Protein AF-A0A6A4SRX1-F1 (afdb_monomer_lite)

pLDDT: mean 76.47, std 22.42, range [34.81, 98.56]

Secondary structure (DSSP, 8-state):
----------S----------S---HHHHHHHHHT--STTHHHHHHHHHHHHHHHHHHHHHHHHHHHHHHHHHHHHHHHHHHHHHHHHHHHHHHHHHHHHHHHHHHHHHHHHHHHHHHHHHHHHHHHTT--HHHHHHHHHHHHHHT--TT--TTHHHHHHHHHHHHHHHHHHHT-S------S-TTS--------

Foldseek 3Di:
DDDDDDDDDPDDDPPDPDDDPDDPDVVVVVVVLVPQPDVVNPVVNVVVVVVVVVVVVVVVVVVVVVVVVVVVVVVVVVVVVVVVVVVVVVVVVVVVVVVVVVVVVVVVVLLVVLVVLLVVLVVVVVVLVPDPVNLVCLLVVLCVVLPDPVDDPVSSNVSSVSSSVSSVVVVVVSPPDDDDDDPPPPPDPDDDDDD

Organism: Scophthalmus maximus (NCBI:txid52904)

InterPro domains:
  IPR031601 Coiled-coil domain-containing protein 48 [PF15799] (20-195)

Structure (mmCIF, N/CA/C/O backbone):
data_AF-A0A6A4SRX1-F1
#
_entry.id   AF-A0A6A4SRX1-F1
#
loop_
_atom_site.group_PDB
_atom_site.id
_atom_site.type_symbol
_atom_site.label_atom_id
_atom_site.label_alt_id
_atom_site.label_comp_id
_atom_site.label_asym_id
_atom_site.label_entity_id
_atom_site.label_seq_id
_atom_site.pdbx_PDB_ins_code
_atom_site.Cartn_x
_atom_site.Cartn_y
_atom_site.Cartn_z
_atom_site.occupancy
_atom_site.B_iso_or_equiv
_atom_site.auth_seq_id
_atom_site.auth_comp_id
_atom_site.auth_asym_id
_atom_site.auth_atom_id
_atom_site.pdbx_PDB_model_num
ATOM 1 N N . MET A 1 1 ? -10.491 -34.462 -56.275 1.00 48.84 1 MET A N 1
ATOM 2 C CA . MET A 1 1 ? -9.920 -34.384 -57.636 1.00 48.84 1 MET A CA 1
ATOM 3 C C . MET A 1 1 ? -10.323 -33.055 -58.244 1.00 48.84 1 MET A C 1
ATOM 5 O O . MET A 1 1 ? -11.493 -32.899 -58.545 1.00 48.84 1 MET A O 1
ATOM 9 N N . LEU A 1 2 ? -9.381 -32.114 -58.314 1.00 45.09 2 LEU A N 1
ATOM 10 C CA . LEU A 1 2 ? -9.185 -31.045 -59.307 1.00 45.09 2 LEU A CA 1
ATOM 11 C C . LEU A 1 2 ? -7.899 -30.287 -58.879 1.00 45.09 2 LEU A C 1
ATOM 13 O O . LEU A 1 2 ? -7.570 -30.311 -57.691 1.00 45.09 2 LEU A O 1
ATOM 17 N N . PRO A 1 3 ? -7.108 -29.752 -59.825 1.00 44.56 3 PRO A N 1
ATOM 18 C CA . PRO A 1 3 ? -5.661 -29.593 -59.681 1.00 44.56 3 PRO A CA 1
ATOM 19 C C . PRO A 1 3 ? -5.239 -28.281 -59.008 1.00 44.56 3 PRO A C 1
ATOM 21 O O . PRO A 1 3 ? -5.938 -27.272 -59.065 1.00 44.56 3 PRO A O 1
ATOM 24 N N . GLY A 1 4 ? -4.058 -28.321 -58.387 1.00 39.50 4 GLY A N 1
ATOM 25 C CA . GLY A 1 4 ? -3.426 -27.194 -57.713 1.00 39.50 4 GLY A CA 1
ATOM 26 C C . GLY A 1 4 ? -2.988 -26.086 -58.670 1.00 39.50 4 GLY A C 1
ATOM 27 O O . GLY A 1 4 ? -2.343 -26.332 -59.688 1.00 39.50 4 GLY A O 1
ATOM 28 N N . PHE A 1 5 ? -3.306 -24.850 -58.293 1.00 41.44 5 PHE A N 1
ATOM 29 C CA . PHE A 1 5 ? -2.691 -23.649 -58.840 1.00 41.44 5 PHE A CA 1
ATOM 30 C C . PHE A 1 5 ? -1.322 -23.458 -58.180 1.00 41.44 5 PHE A C 1
ATOM 32 O O . PHE A 1 5 ? -1.229 -23.014 -57.039 1.00 41.44 5 PHE A O 1
ATOM 39 N N . ALA A 1 6 ? -0.254 -23.805 -58.896 1.00 45.81 6 ALA A N 1
ATOM 40 C CA . ALA A 1 6 ? 1.095 -23.380 -58.550 1.00 45.81 6 ALA A CA 1
ATOM 41 C C . ALA A 1 6 ? 1.311 -21.960 -59.093 1.00 45.81 6 ALA A C 1
ATOM 43 O O . ALA A 1 6 ? 1.335 -21.745 -60.308 1.00 45.81 6 ALA A O 1
ATOM 44 N N . ALA A 1 7 ? 1.454 -20.986 -58.195 1.00 43.66 7 ALA A N 1
ATOM 45 C CA . ALA A 1 7 ? 1.954 -19.665 -58.545 1.00 43.66 7 ALA A CA 1
ATOM 46 C C . ALA A 1 7 ? 3.421 -19.801 -58.988 1.00 43.66 7 ALA A C 1
ATOM 48 O O . ALA A 1 7 ? 4.273 -20.254 -58.226 1.00 43.66 7 ALA A O 1
ATOM 49 N N . ARG A 1 8 ? 3.711 -19.441 -60.241 1.00 44.72 8 ARG A N 1
ATOM 50 C CA . ARG A 1 8 ? 5.083 -19.282 -60.737 1.00 44.72 8 ARG A CA 1
ATOM 51 C C . ARG A 1 8 ? 5.739 -18.095 -60.023 1.00 44.72 8 ARG A C 1
ATOM 53 O O . ARG A 1 8 ? 5.161 -17.010 -60.074 1.00 44.72 8 ARG A O 1
ATOM 60 N N . PRO A 1 9 ? 6.959 -18.224 -59.487 1.00 42.59 9 PRO A N 1
ATOM 61 C CA . PRO A 1 9 ? 7.799 -17.063 -59.256 1.00 42.59 9 PRO A CA 1
ATOM 62 C C . PRO A 1 9 ? 8.290 -16.565 -60.624 1.00 42.59 9 PRO A C 1
ATOM 64 O O . PRO A 1 9 ? 9.042 -17.250 -61.317 1.00 42.59 9 PRO A O 1
ATOM 67 N N . LEU A 1 10 ? 7.832 -15.386 -61.048 1.00 46.72 10 LEU A N 1
ATOM 68 C CA . LEU A 1 10 ? 8.646 -14.535 -61.910 1.00 46.72 10 LEU A CA 1
ATOM 69 C C . LEU A 1 10 ? 9.654 -13.879 -60.977 1.00 46.72 10 LEU A C 1
ATOM 71 O O . LEU A 1 10 ? 9.219 -13.071 -60.180 1.00 46.72 10 LEU A O 1
ATOM 75 N N . PHE A 1 11 ? 10.916 -14.294 -61.021 1.00 39.78 11 PHE A N 1
ATOM 76 C CA . PHE A 1 11 ? 12.147 -13.499 -60.885 1.00 39.78 11 PHE A CA 1
ATOM 77 C C . PHE A 1 11 ? 13.298 -14.512 -60.743 1.00 39.78 11 PHE A C 1
ATOM 79 O O . PHE A 1 11 ? 13.221 -15.380 -59.876 1.00 39.78 11 PHE A O 1
ATOM 86 N N . PRO A 1 12 ? 14.307 -14.489 -61.631 1.00 40.59 12 PRO A N 1
ATOM 87 C CA . PRO A 1 12 ? 15.423 -15.418 -61.553 1.00 40.59 12 PRO A CA 1
ATOM 88 C C . PRO A 1 12 ? 16.339 -15.046 -60.385 1.00 40.59 12 PRO A C 1
ATOM 90 O O . PRO A 1 12 ? 16.505 -13.868 -60.069 1.00 40.59 12 PRO A O 1
ATOM 93 N N . ASP A 1 13 ? 16.916 -16.083 -59.786 1.00 39.84 13 ASP A N 1
ATOM 94 C CA . ASP A 1 13 ? 17.866 -16.072 -58.680 1.00 39.84 13 ASP A CA 1
ATOM 95 C C . ASP A 1 13 ? 18.906 -14.946 -58.793 1.00 39.84 13 ASP A C 1
ATOM 97 O O . ASP A 1 13 ? 19.895 -15.034 -59.522 1.00 39.84 13 ASP A O 1
ATOM 101 N N . GLY A 1 14 ? 18.684 -13.874 -58.034 1.00 38.50 14 GLY A N 1
ATOM 102 C CA . GLY A 1 14 ? 19.724 -12.924 -57.673 1.00 38.50 14 GLY A CA 1
ATOM 103 C C . GLY A 1 14 ? 20.474 -13.500 -56.485 1.00 38.50 14 GLY A C 1
ATOM 104 O O . GLY A 1 14 ? 20.080 -13.269 -55.347 1.00 38.50 14 GLY A O 1
ATOM 105 N N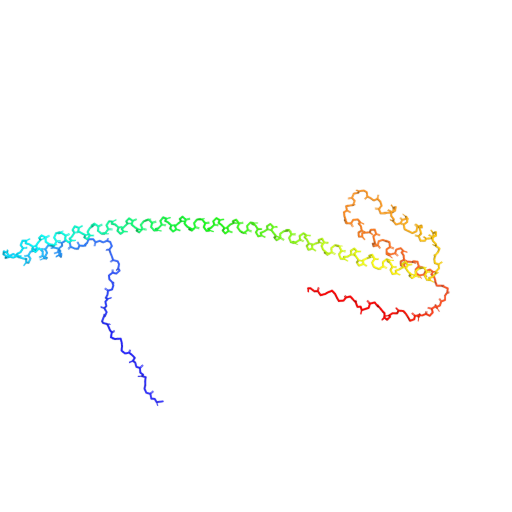 . ALA A 1 15 ? 21.509 -14.295 -56.752 1.00 35.59 15 ALA A N 1
ATOM 106 C CA . ALA A 1 15 ? 22.430 -14.761 -55.728 1.00 35.59 15 ALA A CA 1
ATOM 107 C C . ALA A 1 15 ? 23.019 -13.543 -54.999 1.00 35.59 15 ALA A C 1
ATOM 109 O O . ALA A 1 15 ? 23.820 -12.793 -55.560 1.00 35.59 15 ALA A O 1
ATOM 110 N N . CYS A 1 16 ? 22.572 -13.328 -53.764 1.00 37.34 16 CYS A N 1
ATOM 111 C CA . CYS A 1 16 ? 23.184 -12.393 -52.839 1.00 37.34 16 CYS A CA 1
ATOM 112 C C . CYS A 1 16 ? 24.604 -12.886 -52.547 1.00 37.34 16 CYS A C 1
ATOM 114 O O . CYS A 1 16 ? 24.780 -13.970 -51.993 1.00 37.34 16 CYS A O 1
ATOM 116 N N . CYS A 1 17 ? 25.609 -12.096 -52.922 1.00 41.38 17 CYS A N 1
ATOM 117 C CA . CYS A 1 17 ? 26.955 -12.239 -52.383 1.00 41.38 17 CYS A CA 1
ATOM 118 C C . CYS A 1 17 ? 26.935 -11.734 -50.934 1.00 41.38 17 CYS A C 1
ATOM 120 O O . CYS A 1 17 ? 27.271 -10.582 -50.670 1.00 41.38 17 CYS A O 1
ATOM 122 N N . ASP A 1 18 ? 26.467 -12.587 -50.031 1.00 40.53 18 ASP A N 1
ATOM 123 C CA . ASP A 1 18 ? 26.825 -12.538 -48.617 1.00 40.53 18 ASP A CA 1
ATOM 124 C C . ASP A 1 18 ? 28.174 -13.267 -48.473 1.00 40.53 18 ASP A C 1
ATOM 126 O O . ASP A 1 18 ? 28.415 -14.250 -49.174 1.00 40.53 18 ASP A O 1
ATOM 130 N N . ASP A 1 19 ? 29.053 -12.767 -47.610 1.00 40.19 19 ASP A N 1
ATOM 131 C CA . ASP A 1 19 ? 30.447 -13.198 -47.397 1.00 40.19 19 ASP A CA 1
ATOM 132 C C . ASP A 1 19 ? 31.464 -12.852 -48.499 1.00 40.19 19 ASP A C 1
ATOM 134 O O . ASP A 1 19 ? 31.788 -13.642 -49.383 1.00 40.19 19 ASP A O 1
ATOM 138 N N . THR A 1 20 ? 32.081 -11.670 -48.387 1.00 38.00 20 THR A N 1
ATOM 139 C CA . THR A 1 20 ? 33.540 -11.534 -48.164 1.00 38.00 20 THR A CA 1
ATOM 140 C C . THR A 1 20 ? 33.942 -10.058 -48.113 1.00 38.00 20 THR A C 1
ATOM 142 O O . THR A 1 20 ? 33.998 -9.355 -49.121 1.00 38.00 20 THR A O 1
ATOM 145 N N . ARG A 1 21 ? 34.343 -9.594 -46.923 1.00 50.09 21 ARG A N 1
ATOM 146 C CA . ARG A 1 21 ? 35.395 -8.574 -46.791 1.00 50.09 21 ARG A CA 1
ATOM 147 C C . ARG A 1 21 ? 36.692 -9.179 -47.344 1.00 50.09 21 ARG A C 1
ATOM 149 O O . ARG A 1 21 ? 37.510 -9.652 -46.569 1.00 50.09 21 ARG A O 1
ATOM 156 N N . GLN A 1 22 ? 36.860 -9.250 -48.659 1.00 51.78 22 GLN A N 1
ATOM 157 C CA . GLN A 1 22 ? 38.142 -9.610 -49.259 1.00 51.78 22 GLN A CA 1
ATOM 158 C C . GLN A 1 22 ? 38.161 -9.152 -50.714 1.00 51.78 22 GLN A C 1
ATOM 160 O O . GLN A 1 22 ? 37.452 -9.696 -51.549 1.00 51.78 22 GLN A O 1
ATOM 165 N N . GLU A 1 23 ? 38.980 -8.130 -50.963 1.00 48.78 23 GLU A N 1
ATOM 166 C CA . GLU A 1 23 ? 39.539 -7.759 -52.266 1.00 48.78 23 GLU A CA 1
ATOM 167 C C . GLU A 1 23 ? 38.529 -7.753 -53.419 1.00 48.78 23 GLU A C 1
ATOM 169 O O . GLU A 1 23 ? 38.347 -8.735 -54.135 1.00 48.78 23 GLU A O 1
ATOM 174 N N . CYS A 1 24 ? 37.927 -6.582 -53.656 1.00 51.50 24 CYS A N 1
ATOM 175 C CA . CYS A 1 24 ? 37.363 -6.268 -54.963 1.00 51.50 24 CYS A CA 1
ATOM 176 C C . CYS A 1 24 ? 38.438 -6.602 -56.009 1.00 51.50 24 CYS A C 1
ATOM 178 O O . CYS A 1 24 ? 39.482 -5.954 -56.029 1.00 51.50 24 CYS A O 1
ATOM 180 N N . ASP A 1 25 ? 38.227 -7.685 -56.765 1.00 57.19 25 ASP A N 1
ATOM 181 C CA . ASP A 1 25 ? 39.259 -8.363 -57.545 1.00 57.19 25 ASP A CA 1
ATOM 182 C C . ASP A 1 25 ? 39.964 -7.358 -58.465 1.00 57.19 25 ASP A C 1
ATOM 184 O O . ASP A 1 25 ? 39.448 -6.951 -59.511 1.00 57.19 25 ASP A O 1
ATOM 188 N N . ASP A 1 26 ? 41.171 -6.952 -58.076 1.00 59.28 26 ASP A N 1
ATOM 189 C CA . ASP A 1 26 ? 42.054 -6.057 -58.825 1.00 59.28 26 ASP A CA 1
ATOM 190 C C . ASP A 1 26 ? 42.243 -6.534 -60.280 1.00 59.28 26 ASP A C 1
ATOM 192 O O . ASP A 1 26 ? 42.614 -5.771 -61.180 1.00 59.28 26 ASP A O 1
ATOM 196 N N . LYS A 1 27 ? 42.021 -7.831 -60.530 1.00 62.09 27 LYS A N 1
ATOM 197 C CA . LYS A 1 27 ? 42.035 -8.461 -61.850 1.00 62.09 27 LYS A CA 1
ATOM 198 C C . LYS A 1 27 ? 40.815 -8.091 -62.696 1.00 62.09 27 LYS A C 1
ATOM 200 O O . LYS A 1 27 ? 40.960 -7.935 -63.909 1.00 62.09 27 LYS A O 1
ATOM 205 N N . ALA A 1 28 ? 39.637 -7.942 -62.094 1.00 63.97 28 ALA A N 1
ATOM 206 C CA . ALA A 1 28 ? 38.425 -7.480 -62.768 1.00 63.97 28 ALA A CA 1
ATOM 207 C C . ALA A 1 28 ? 38.547 -5.997 -63.148 1.00 63.97 28 ALA A C 1
ATOM 209 O O . ALA A 1 28 ? 38.265 -5.627 -64.289 1.00 63.97 28 ALA A O 1
ATOM 210 N N . VAL A 1 29 ? 39.090 -5.180 -62.240 1.00 61.88 29 VAL A N 1
ATOM 211 C CA . VAL A 1 29 ? 39.380 -3.759 -62.493 1.00 61.88 29 VAL A CA 1
ATOM 212 C C . VAL A 1 29 ? 40.437 -3.602 -63.594 1.00 61.88 29 VAL A C 1
ATOM 214 O O . VAL A 1 29 ? 40.226 -2.860 -64.555 1.00 61.88 29 VAL A O 1
ATOM 217 N N . ARG A 1 30 ? 41.534 -4.377 -63.547 1.00 63.38 30 ARG A N 1
ATOM 218 C CA . ARG A 1 30 ? 42.557 -4.397 -64.615 1.00 63.38 30 ARG A CA 1
ATOM 219 C C . ARG A 1 30 ? 42.014 -4.835 -65.975 1.00 63.38 30 ARG A C 1
ATOM 221 O O . ARG A 1 30 ? 42.413 -4.268 -66.990 1.00 63.38 30 ARG A O 1
ATOM 228 N N . LYS A 1 31 ? 41.114 -5.823 -66.021 1.00 67.94 31 LYS A N 1
ATOM 229 C CA . LYS A 1 31 ? 40.474 -6.270 -67.272 1.00 67.94 31 LYS A CA 1
ATOM 230 C C . LYS A 1 31 ? 39.579 -5.197 -67.883 1.00 67.94 31 LYS A C 1
ATOM 232 O O . LYS A 1 31 ? 39.587 -5.042 -69.101 1.00 67.94 31 LYS A O 1
ATOM 237 N N . LEU A 1 32 ? 38.839 -4.461 -67.055 1.00 63.91 32 LEU A N 1
ATOM 238 C CA . LEU A 1 32 ? 38.026 -3.338 -67.516 1.00 63.91 32 LEU A CA 1
ATOM 239 C C . LEU A 1 32 ? 38.912 -2.232 -68.097 1.00 63.91 32 LEU A C 1
ATOM 241 O O . LEU A 1 32 ? 38.682 -1.830 -69.231 1.00 63.91 32 LEU A O 1
ATOM 245 N N . LEU A 1 33 ? 39.975 -1.824 -67.395 1.00 62.47 33 LEU A N 1
ATOM 246 C CA . LEU A 1 33 ? 40.918 -0.794 -67.865 1.00 62.47 33 LEU A CA 1
ATOM 247 C C . LEU A 1 33 ? 41.655 -1.187 -69.160 1.00 62.47 33 LEU A C 1
ATOM 249 O O . LEU A 1 33 ? 41.880 -0.343 -70.024 1.00 62.47 33 LEU A O 1
ATOM 253 N N . SER A 1 34 ? 41.995 -2.469 -69.332 1.00 63.84 34 SER A N 1
ATOM 254 C CA . SER A 1 34 ? 42.709 -2.969 -70.517 1.00 63.84 34 SER A CA 1
ATOM 255 C C . SER A 1 34 ? 41.854 -3.029 -71.792 1.00 63.84 34 SER A C 1
ATOM 257 O O . SER A 1 34 ? 42.418 -3.118 -72.882 1.00 63.84 34 SER A O 1
ATOM 259 N N . ASN A 1 35 ? 40.520 -3.000 -71.687 1.00 60.41 35 ASN A N 1
ATOM 260 C CA . ASN A 1 35 ? 39.611 -3.152 -72.831 1.00 60.41 35 ASN A CA 1
ATOM 261 C C . ASN A 1 35 ? 39.349 -1.848 -73.603 1.00 60.41 35 ASN A C 1
ATOM 263 O O . ASN A 1 35 ? 38.773 -1.895 -74.688 1.00 60.41 35 ASN A O 1
ATOM 267 N N . PHE A 1 36 ? 39.752 -0.689 -73.075 1.00 56.62 36 PHE A N 1
ATOM 268 C CA . PHE A 1 36 ? 39.347 0.596 -73.647 1.00 56.62 36 PHE A CA 1
ATOM 269 C C . PHE A 1 36 ? 40.274 1.158 -74.734 1.00 56.62 36 PHE A C 1
ATOM 271 O O . PHE A 1 36 ? 39.886 2.143 -75.336 1.00 56.62 36 PHE A O 1
ATOM 278 N N . GLY A 1 37 ? 41.414 0.537 -75.067 1.00 53.75 37 GLY A N 1
ATOM 279 C CA . GLY A 1 37 ? 42.503 1.077 -75.914 1.00 53.75 37 GLY A CA 1
ATOM 280 C C . GLY A 1 37 ? 42.201 1.545 -77.358 1.00 53.75 37 GLY A C 1
ATOM 281 O O . GLY A 1 37 ? 42.798 1.049 -78.311 1.00 53.75 37 GLY A O 1
ATOM 282 N N . SER A 1 38 ? 41.349 2.554 -77.540 1.00 51.50 38 SER A N 1
ATOM 283 C CA . SER A 1 38 ? 41.184 3.363 -78.755 1.00 51.50 38 SER A CA 1
ATOM 284 C C . SER A 1 38 ? 40.684 4.754 -78.354 1.00 51.50 38 SER A C 1
ATOM 286 O O . SER A 1 38 ? 39.795 4.834 -77.523 1.00 51.50 38 SER A O 1
ATOM 288 N N . ALA A 1 39 ? 41.232 5.838 -78.917 1.00 50.22 39 ALA A N 1
ATOM 289 C CA . ALA A 1 39 ? 41.202 7.251 -78.473 1.00 50.22 39 ALA A CA 1
ATOM 290 C C . ALA A 1 39 ? 39.889 7.895 -77.920 1.00 50.22 39 ALA A C 1
ATOM 292 O O . ALA A 1 39 ? 39.942 9.013 -77.424 1.00 50.22 39 ALA A O 1
ATOM 293 N N . ARG A 1 40 ? 38.731 7.217 -77.914 1.00 53.19 40 ARG A N 1
ATOM 294 C CA . ARG A 1 40 ? 37.582 7.498 -77.010 1.00 53.19 40 ARG A CA 1
ATOM 295 C C . ARG A 1 40 ? 37.765 6.945 -75.576 1.00 53.19 40 ARG A C 1
ATOM 297 O O . ARG A 1 40 ? 36.910 7.138 -74.719 1.00 53.19 40 ARG A O 1
ATOM 304 N N . SER A 1 41 ? 38.869 6.240 -75.336 1.00 57.81 41 SER A N 1
ATOM 305 C CA . SER A 1 41 ? 39.248 5.508 -74.123 1.00 57.81 41 SER A CA 1
ATOM 306 C C . SER A 1 41 ? 39.579 6.372 -72.923 1.00 57.81 41 SER A C 1
ATOM 308 O O . SER A 1 41 ? 39.338 5.947 -71.801 1.00 57.81 41 SER A O 1
ATOM 310 N N . GLU A 1 42 ? 40.246 7.507 -73.131 1.00 59.50 42 GLU A N 1
ATOM 311 C CA . GLU A 1 42 ? 40.901 8.236 -72.037 1.00 59.50 42 GLU A CA 1
ATOM 312 C C . GLU A 1 42 ? 39.868 8.915 -71.140 1.00 59.50 42 GLU A C 1
ATOM 314 O O . GLU A 1 42 ? 39.952 8.824 -69.918 1.00 59.50 42 GLU A O 1
ATOM 319 N N . GLU A 1 43 ? 38.829 9.480 -71.754 1.00 63.53 43 GLU A N 1
ATOM 320 C CA . GLU A 1 43 ? 37.661 10.043 -71.074 1.00 63.53 43 GLU A CA 1
ATOM 321 C C . GLU A 1 43 ? 36.877 8.948 -70.322 1.00 63.53 43 GLU A C 1
ATOM 323 O O . GLU A 1 43 ? 36.445 9.143 -69.188 1.00 63.53 43 GLU A O 1
ATOM 328 N N . SER A 1 44 ? 36.793 7.743 -70.902 1.00 68.06 44 SER A N 1
ATOM 329 C CA . SER A 1 44 ? 36.186 6.564 -70.268 1.00 68.06 44 SER A CA 1
ATOM 330 C C . SER A 1 44 ? 37.013 6.021 -69.095 1.00 68.06 44 SER A C 1
ATOM 332 O O . SER A 1 44 ? 36.449 5.635 -68.074 1.00 68.06 44 SER A O 1
ATOM 334 N N . CYS A 1 45 ? 38.343 5.990 -69.203 1.00 72.69 45 CYS A N 1
ATOM 335 C CA . CYS A 1 45 ? 39.236 5.596 -68.112 1.00 72.69 45 CYS A CA 1
ATOM 336 C C . CYS A 1 45 ? 39.203 6.624 -66.973 1.00 72.69 45 CYS A C 1
ATOM 338 O O . CYS A 1 45 ? 39.149 6.231 -65.810 1.00 72.69 45 CYS A O 1
ATOM 340 N N . GLY A 1 46 ? 39.169 7.922 -67.296 1.00 82.81 46 GLY A N 1
ATOM 341 C CA . GLY A 1 46 ? 38.987 8.996 -66.317 1.00 82.81 46 GLY A CA 1
ATOM 342 C C . GLY A 1 46 ? 37.673 8.863 -65.546 1.00 82.81 46 GLY A C 1
ATOM 343 O O . GLY A 1 46 ? 37.680 8.902 -64.319 1.00 82.81 46 GLY A O 1
ATOM 344 N N . ALA A 1 47 ? 36.569 8.588 -66.247 1.00 85.06 47 ALA A N 1
ATOM 345 C CA . ALA A 1 47 ? 35.263 8.357 -65.627 1.00 85.06 47 ALA A CA 1
ATOM 346 C C . ALA A 1 47 ? 35.245 7.129 -64.694 1.00 85.06 47 ALA A C 1
ATOM 348 O O . ALA A 1 47 ? 34.603 7.156 -63.644 1.00 85.06 47 ALA A O 1
ATOM 349 N N . VAL A 1 48 ? 35.963 6.054 -65.044 1.00 86.56 48 VAL A N 1
ATOM 350 C CA . VAL A 1 48 ? 36.098 4.863 -64.183 1.00 86.56 48 VAL A CA 1
ATOM 351 C C . VAL A 1 48 ? 36.899 5.179 -62.919 1.00 86.56 48 VAL A C 1
ATOM 353 O O . VAL A 1 48 ? 36.511 4.748 -61.834 1.00 86.56 48 VAL A O 1
ATOM 356 N N . VAL A 1 49 ? 37.986 5.947 -63.029 1.00 86.38 49 VAL A N 1
ATOM 357 C CA . VAL A 1 49 ? 38.785 6.365 -61.866 1.00 86.38 49 VAL A CA 1
ATOM 358 C C . VAL A 1 49 ? 37.978 7.290 -60.951 1.00 86.38 49 VAL A C 1
ATOM 360 O O . VAL A 1 49 ? 37.926 7.050 -59.747 1.00 86.38 49 VAL A O 1
ATOM 363 N N . GLU A 1 50 ? 37.272 8.279 -61.504 1.00 91.19 50 GLU A N 1
ATOM 364 C CA . GLU A 1 50 ? 36.398 9.174 -60.732 1.00 91.19 50 GLU A CA 1
ATOM 365 C C . GLU A 1 50 ? 35.290 8.392 -60.004 1.00 91.19 50 GLU A C 1
ATOM 367 O O . GLU A 1 50 ? 34.988 8.645 -58.832 1.00 91.19 50 GLU A O 1
ATOM 372 N N . LEU A 1 51 ? 34.713 7.386 -60.669 1.00 92.94 51 LEU A N 1
ATOM 373 C CA . LEU A 1 51 ? 33.731 6.498 -60.056 1.00 92.94 51 LEU A CA 1
ATOM 374 C C . LEU A 1 51 ? 34.339 5.691 -58.902 1.00 92.94 51 LEU A C 1
ATOM 376 O O . LEU A 1 51 ? 33.724 5.616 -57.840 1.00 92.94 51 LEU A O 1
ATOM 380 N N . LEU A 1 52 ? 35.536 5.122 -59.072 1.00 92.69 52 LEU A N 1
ATOM 381 C CA . LEU A 1 52 ? 36.238 4.384 -58.015 1.00 92.69 52 LEU A CA 1
ATOM 382 C C . LEU A 1 52 ? 36.545 5.276 -56.806 1.00 92.69 52 LEU A C 1
ATOM 384 O O . LEU A 1 52 ? 36.328 4.863 -55.663 1.00 92.69 52 LEU A O 1
ATOM 388 N N . GLU A 1 53 ? 36.981 6.515 -57.033 1.00 93.75 53 GLU A N 1
ATOM 389 C CA . GLU A 1 53 ? 37.188 7.492 -55.960 1.00 93.75 53 GLU A CA 1
ATOM 390 C C . GLU A 1 53 ? 35.881 7.814 -55.231 1.00 93.75 53 GLU A C 1
ATOM 392 O O . GLU A 1 53 ? 35.846 7.886 -53.996 1.00 93.75 53 GLU A O 1
ATOM 397 N N . ARG A 1 54 ? 34.781 7.976 -55.976 1.00 96.06 54 ARG A N 1
ATOM 398 C CA . ARG A 1 54 ? 33.457 8.235 -55.403 1.00 96.06 54 ARG A CA 1
ATOM 399 C C . ARG A 1 54 ? 32.941 7.045 -54.599 1.00 96.06 54 ARG A C 1
ATOM 401 O O . ARG A 1 54 ? 32.437 7.254 -53.498 1.00 96.06 54 ARG A O 1
ATOM 408 N N . VAL A 1 55 ? 33.105 5.821 -55.099 1.00 95.62 55 VAL A N 1
ATOM 409 C CA . VAL A 1 55 ? 32.748 4.582 -54.388 1.00 95.62 55 VAL A CA 1
ATOM 410 C C . VAL A 1 55 ? 33.571 4.447 -53.109 1.00 95.62 55 VAL A C 1
ATOM 412 O O . VAL A 1 55 ? 33.000 4.242 -52.044 1.00 95.62 55 VAL A O 1
ATOM 415 N N . THR A 1 56 ? 34.884 4.674 -53.174 1.00 94.06 56 THR A N 1
ATOM 416 C CA . THR A 1 56 ? 35.771 4.631 -51.999 1.00 94.06 56 THR A CA 1
ATOM 417 C C . THR A 1 56 ? 35.364 5.666 -50.948 1.00 94.06 56 THR A C 1
ATOM 419 O O . THR A 1 56 ? 35.347 5.383 -49.750 1.00 94.06 56 THR A O 1
ATOM 422 N N . ARG A 1 57 ? 35.001 6.880 -51.381 1.00 97.75 57 ARG A N 1
ATOM 423 C CA . ARG A 1 57 ? 34.518 7.943 -50.489 1.00 97.75 57 ARG A CA 1
ATOM 424 C C . ARG A 1 57 ? 33.196 7.569 -49.824 1.00 97.75 57 ARG A C 1
ATOM 426 O O . ARG A 1 57 ? 33.050 7.783 -48.625 1.00 97.75 57 ARG A O 1
ATOM 433 N N . LEU A 1 58 ? 32.252 7.026 -50.592 1.00 97.69 58 LEU A N 1
ATOM 434 C CA . LEU A 1 58 ? 30.961 6.575 -50.072 1.00 97.69 58 LEU A CA 1
ATOM 435 C C . LEU A 1 58 ? 31.127 5.411 -49.094 1.00 97.69 58 LEU A C 1
ATOM 437 O O . LEU A 1 58 ? 30.463 5.407 -48.065 1.00 97.69 58 LEU A O 1
ATOM 441 N N . HIS A 1 59 ? 32.050 4.487 -49.364 1.00 95.75 59 HIS A N 1
ATOM 442 C CA . HIS A 1 59 ? 32.341 3.368 -48.472 1.00 95.75 59 HIS A CA 1
ATOM 443 C C . HIS A 1 59 ? 32.837 3.852 -47.105 1.00 95.75 59 HIS A C 1
ATOM 445 O O . HIS A 1 59 ? 32.259 3.498 -46.085 1.00 95.75 59 HIS A O 1
ATOM 451 N N . LYS A 1 60 ? 33.802 4.782 -47.080 1.00 96.81 60 LYS A N 1
A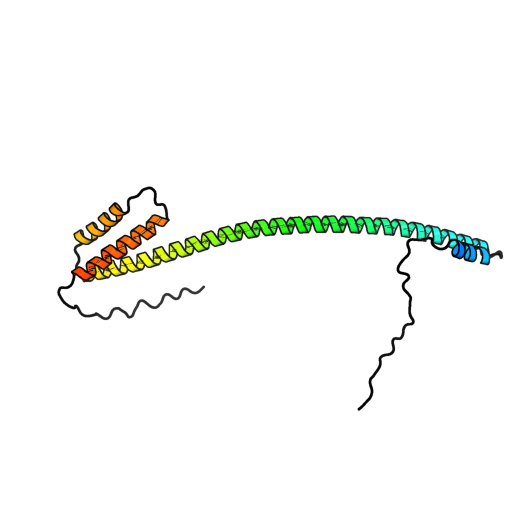TOM 452 C CA . LYS A 1 60 ? 34.274 5.398 -45.826 1.00 96.81 60 LYS A CA 1
ATOM 453 C C . LYS A 1 60 ? 33.167 6.137 -45.069 1.00 96.81 60 LYS A C 1
ATOM 455 O O . LYS A 1 60 ? 33.141 6.133 -43.846 1.00 96.81 60 LYS A O 1
ATOM 460 N N . GLN A 1 61 ? 32.261 6.811 -45.782 1.00 96.94 61 GLN A N 1
ATOM 461 C CA . GLN A 1 61 ? 31.119 7.479 -45.147 1.00 96.94 61 GLN A CA 1
ATOM 462 C C . GLN A 1 61 ? 30.114 6.484 -44.566 1.00 96.94 61 GLN A C 1
ATOM 464 O O . GLN A 1 61 ? 29.508 6.783 -43.540 1.00 96.94 61 GLN A O 1
ATOM 469 N N . LEU A 1 62 ? 29.921 5.342 -45.227 1.00 97.25 62 LEU A N 1
ATOM 470 C CA . LEU A 1 62 ? 29.051 4.281 -44.742 1.00 97.25 62 LEU A CA 1
ATOM 471 C C . LEU A 1 62 ? 29.620 3.667 -43.462 1.00 97.25 62 LEU A C 1
ATOM 473 O O . LEU A 1 62 ? 28.910 3.662 -42.467 1.00 97.25 62 LEU A O 1
ATOM 477 N N . GLU A 1 63 ? 30.902 3.294 -43.447 1.00 97.00 63 GLU A N 1
ATOM 478 C CA . GLU A 1 63 ? 31.568 2.737 -42.257 1.00 97.00 63 GLU A CA 1
ATOM 479 C C . GLU A 1 63 ? 31.454 3.673 -41.041 1.00 97.00 63 GLU A C 1
ATOM 481 O O . GLU A 1 63 ? 31.112 3.238 -39.944 1.00 97.00 63 GLU A O 1
ATOM 486 N N . LEU A 1 64 ? 31.671 4.982 -41.234 1.00 96.69 64 LEU A N 1
ATOM 487 C C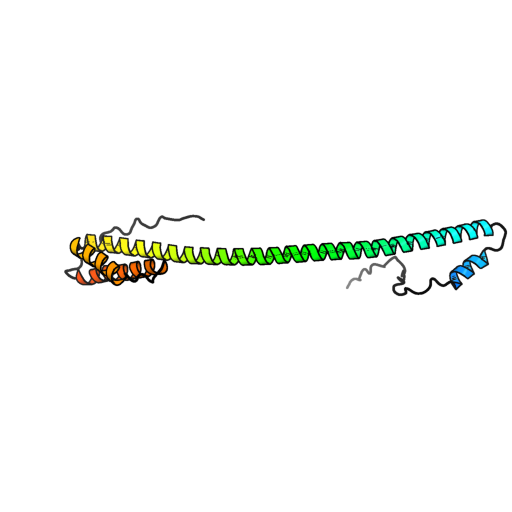A . LEU A 1 64 ? 31.521 5.973 -40.161 1.00 96.69 64 LEU A CA 1
ATOM 488 C C . LEU A 1 64 ? 30.075 6.093 -39.664 1.00 96.69 64 LEU A C 1
ATOM 490 O O . LEU A 1 64 ? 29.841 6.270 -38.468 1.00 96.69 64 LEU A O 1
ATOM 494 N N . LYS A 1 65 ? 29.094 6.025 -40.572 1.00 96.31 65 LYS A N 1
ATOM 495 C CA . LYS A 1 65 ? 27.675 6.064 -40.200 1.00 96.31 65 LYS A CA 1
ATOM 496 C C . LYS A 1 65 ? 27.251 4.798 -39.470 1.00 96.31 65 LYS A C 1
ATOM 498 O O . LYS A 1 65 ? 26.505 4.907 -38.507 1.00 96.31 65 LYS A O 1
ATOM 503 N N . GLU A 1 66 ? 27.724 3.635 -39.902 1.00 96.44 66 GLU A N 1
ATOM 504 C CA . GLU A 1 66 ? 27.471 2.356 -39.237 1.00 96.44 66 GLU A CA 1
ATOM 505 C C . GLU A 1 66 ? 28.022 2.379 -37.810 1.00 96.44 66 GLU A C 1
ATOM 507 O O . GLU A 1 66 ? 27.267 2.121 -36.874 1.00 96.44 66 GLU A O 1
ATOM 512 N N . SER A 1 67 ? 29.274 2.818 -37.622 1.00 95.44 67 SER A N 1
ATOM 513 C CA . SER A 1 67 ? 29.851 2.949 -36.278 1.00 95.44 67 SER A CA 1
ATOM 514 C C . SER A 1 67 ? 29.112 3.971 -35.412 1.00 95.44 67 SER A C 1
ATOM 516 O O . SER A 1 67 ? 28.965 3.774 -34.211 1.00 95.44 67 SER A O 1
ATOM 518 N N . GLN A 1 68 ? 28.630 5.070 -36.006 1.00 96.75 68 GLN A N 1
ATOM 519 C CA . GLN A 1 68 ? 27.875 6.081 -35.265 1.00 96.75 68 GLN A CA 1
ATOM 520 C C . GLN A 1 68 ? 26.523 5.533 -34.800 1.00 96.75 68 GLN A C 1
ATOM 522 O O . GLN A 1 68 ? 26.161 5.720 -33.645 1.00 96.75 68 GLN A O 1
ATOM 527 N N . VAL A 1 69 ? 25.802 4.830 -35.678 1.00 97.06 69 VAL A N 1
ATOM 528 C CA . VAL A 1 69 ? 24.516 4.204 -35.341 1.00 97.06 69 VAL A CA 1
ATOM 529 C C . VAL A 1 69 ? 24.691 3.137 -34.262 1.00 97.06 69 VAL A C 1
ATOM 531 O O . VAL A 1 69 ? 23.850 3.046 -33.373 1.00 97.06 69 VAL A O 1
ATOM 534 N N . GLU A 1 70 ? 25.774 2.359 -34.308 1.00 96.19 70 GLU A N 1
ATOM 535 C CA . GLU A 1 70 ? 26.096 1.368 -33.275 1.00 96.19 70 GLU A CA 1
ATOM 536 C C . GLU A 1 70 ? 26.292 2.031 -31.903 1.00 96.19 70 GLU A C 1
ATOM 538 O O . GLU A 1 70 ? 25.643 1.641 -30.932 1.00 96.19 70 GLU A O 1
ATOM 543 N N . ILE A 1 71 ? 27.090 3.103 -31.843 1.00 96.19 71 ILE A N 1
ATOM 544 C CA . ILE A 1 71 ? 27.311 3.878 -30.613 1.00 96.19 71 ILE A CA 1
ATOM 545 C C . ILE A 1 71 ? 26.006 4.512 -30.108 1.00 96.19 71 ILE A C 1
ATOM 547 O O . ILE A 1 71 ? 25.712 4.439 -28.914 1.00 96.19 71 ILE A O 1
ATOM 551 N N . ASP A 1 72 ? 25.219 5.127 -30.993 1.00 97.44 72 ASP A N 1
ATOM 552 C CA . ASP A 1 72 ? 23.955 5.780 -30.629 1.00 97.44 72 ASP A CA 1
ATOM 553 C C . ASP A 1 72 ? 22.940 4.762 -30.083 1.00 97.44 72 ASP A C 1
ATOM 555 O O . ASP A 1 72 ? 22.234 5.031 -29.106 1.00 97.44 72 ASP A O 1
ATOM 559 N N . MET A 1 73 ? 22.880 3.573 -30.691 1.00 96.81 73 MET A N 1
ATOM 560 C CA . MET A 1 73 ? 22.012 2.482 -30.254 1.00 96.81 73 MET A CA 1
ATOM 561 C C . MET A 1 73 ? 22.439 1.936 -28.889 1.00 96.81 73 MET A C 1
ATOM 563 O O . MET A 1 73 ? 21.578 1.699 -28.040 1.00 96.81 73 MET A O 1
ATOM 567 N N . ASP A 1 74 ? 23.740 1.767 -28.651 1.00 97.12 74 ASP A N 1
ATOM 568 C CA . ASP A 1 74 ? 24.247 1.326 -27.351 1.00 97.12 74 ASP A CA 1
ATOM 569 C C . ASP A 1 74 ? 23.964 2.350 -26.249 1.00 97.12 74 ASP A C 1
ATOM 571 O O . ASP A 1 74 ? 23.463 1.977 -25.190 1.00 97.12 74 ASP A O 1
ATOM 575 N N . GLN A 1 75 ? 24.161 3.643 -26.516 1.00 97.62 75 GLN A N 1
ATOM 576 C CA . GLN A 1 75 ? 23.809 4.702 -25.563 1.00 97.62 75 GLN A CA 1
ATOM 577 C C . GLN A 1 75 ? 22.308 4.722 -25.252 1.00 97.62 75 GLN A C 1
ATOM 579 O O . GLN A 1 75 ? 21.910 4.858 -24.093 1.00 97.62 75 GLN A O 1
ATOM 584 N N . MET A 1 76 ? 21.460 4.563 -26.272 1.00 97.62 76 MET A N 1
ATOM 585 C CA . MET A 1 76 ? 20.010 4.493 -26.083 1.00 97.62 76 MET A CA 1
ATOM 586 C C . MET A 1 76 ? 19.610 3.266 -25.256 1.00 97.62 76 MET A C 1
ATOM 588 O O . MET A 1 76 ? 18.771 3.376 -24.361 1.00 97.62 76 MET A O 1
ATOM 592 N N . LYS A 1 77 ? 20.220 2.108 -25.527 1.00 97.75 77 LYS A N 1
ATOM 593 C CA . LYS A 1 77 ? 20.008 0.873 -24.764 1.00 97.75 77 LYS A CA 1
ATOM 594 C C . LYS A 1 77 ? 20.399 1.066 -23.302 1.00 97.75 77 LYS A C 1
ATOM 596 O O . LYS A 1 77 ? 19.616 0.707 -22.427 1.00 97.75 77 LYS A O 1
ATOM 601 N N . AS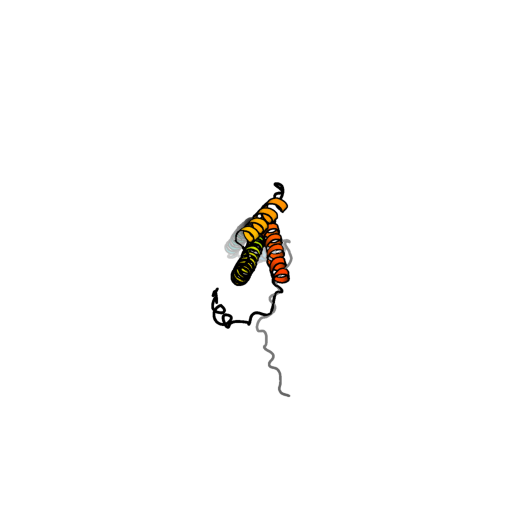P A 1 78 ? 21.556 1.663 -23.037 1.00 97.88 78 ASP A N 1
ATOM 602 C CA . ASP A 1 78 ? 22.036 1.903 -21.676 1.00 97.88 78 ASP A CA 1
ATOM 603 C C . ASP A 1 78 ? 21.105 2.857 -20.912 1.00 97.88 78 ASP A C 1
ATOM 605 O O . ASP A 1 78 ? 20.737 2.578 -19.769 1.00 97.88 78 ASP A O 1
ATOM 609 N N . SER A 1 79 ? 20.636 3.928 -21.565 1.00 98.12 79 SER A N 1
ATOM 610 C CA . SER A 1 79 ? 19.633 4.839 -20.996 1.00 98.12 79 SER A CA 1
ATOM 611 C C . SER A 1 79 ? 18.322 4.120 -20.668 1.00 98.12 79 SER A C 1
ATOM 613 O O . SER A 1 79 ? 17.750 4.341 -19.601 1.00 98.12 79 SER A O 1
ATOM 615 N N . LEU A 1 80 ? 17.839 3.254 -21.563 1.00 98.25 80 LEU A N 1
ATOM 616 C CA . LEU A 1 80 ? 16.601 2.505 -21.346 1.00 98.25 80 LEU A CA 1
ATOM 617 C C . LEU A 1 80 ? 16.750 1.490 -20.208 1.00 98.25 80 LEU A C 1
ATOM 619 O O . LEU A 1 80 ? 15.850 1.352 -19.384 1.00 98.25 80 LEU A O 1
ATOM 623 N N . VAL A 1 81 ? 17.887 0.795 -20.138 1.00 98.31 81 VAL A N 1
ATOM 624 C CA . VAL A 1 81 ? 18.193 -0.137 -19.043 1.00 98.31 81 VAL A CA 1
ATOM 625 C C . VAL A 1 81 ? 18.222 0.599 -17.706 1.00 98.31 81 VAL A C 1
ATOM 627 O O . VAL A 1 81 ? 17.657 0.106 -16.730 1.00 98.31 81 VAL A O 1
ATOM 630 N N . GLN A 1 82 ? 18.816 1.793 -17.660 1.00 98.31 82 GLN A N 1
ATOM 631 C CA . GLN A 1 82 ? 18.835 2.616 -16.455 1.00 98.31 82 GLN A CA 1
ATOM 632 C C . GLN A 1 82 ? 17.424 3.046 -16.025 1.00 98.31 82 GLN A C 1
ATOM 634 O O . GLN A 1 82 ? 17.083 2.930 -14.848 1.00 98.31 82 GLN A O 1
ATOM 639 N N . GLU A 1 83 ? 16.594 3.509 -16.962 1.00 98.31 83 GLU A N 1
ATOM 640 C CA . GLU A 1 83 ? 15.212 3.906 -16.668 1.00 98.31 83 GLU A CA 1
ATOM 641 C C . GLU A 1 83 ? 14.373 2.717 -16.179 1.00 98.31 83 GLU A C 1
ATOM 643 O O . GLU A 1 83 ? 13.640 2.836 -15.197 1.00 98.31 83 GLU A O 1
ATOM 648 N N . LEU A 1 84 ? 14.521 1.545 -16.808 1.00 98.56 84 LEU A N 1
ATOM 649 C CA . LEU A 1 84 ? 13.848 0.317 -16.379 1.00 98.56 84 LEU A CA 1
ATOM 650 C C . LEU A 1 84 ? 14.265 -0.100 -14.966 1.00 98.56 84 LEU A C 1
ATOM 652 O O . LEU A 1 84 ? 13.405 -0.474 -14.169 1.00 98.56 84 LEU A O 1
ATOM 656 N N . GLN A 1 85 ? 15.555 -0.003 -14.642 1.00 98.31 85 GLN A N 1
ATOM 657 C CA . GLN A 1 85 ? 16.064 -0.311 -13.306 1.00 98.31 85 GLN A CA 1
ATOM 658 C C . GLN A 1 85 ? 15.482 0.646 -12.258 1.00 98.31 85 GLN A C 1
ATOM 660 O O . GLN A 1 85 ? 14.959 0.201 -11.237 1.00 98.31 85 GLN A O 1
ATOM 665 N N . GLN A 1 86 ? 15.482 1.951 -12.542 1.00 98.44 86 GLN A N 1
ATOM 666 C CA . GLN A 1 86 ? 14.879 2.950 -11.659 1.00 98.44 86 GLN A CA 1
ATOM 667 C C . GLN A 1 86 ? 13.379 2.692 -11.455 1.00 98.44 86 GLN A C 1
ATOM 669 O O . GLN A 1 86 ? 12.873 2.794 -10.337 1.00 98.44 86 GLN A O 1
ATOM 674 N N . LYS A 1 87 ? 12.657 2.334 -12.522 1.00 98.56 87 LYS A N 1
ATOM 675 C CA . LYS A 1 87 ? 11.227 2.012 -12.447 1.00 98.56 87 LYS A CA 1
ATOM 676 C C . LYS A 1 87 ? 10.952 0.743 -11.649 1.00 98.56 87 LYS A C 1
ATOM 678 O O . LYS A 1 87 ? 9.942 0.691 -10.947 1.00 98.56 87 LYS A O 1
ATOM 683 N N . ALA A 1 88 ? 11.827 -0.257 -11.727 1.00 98.44 88 ALA A N 1
ATOM 684 C CA . ALA A 1 88 ? 11.721 -1.463 -10.913 1.00 98.44 88 ALA A CA 1
ATOM 685 C C . ALA A 1 88 ? 11.867 -1.139 -9.417 1.00 98.44 88 ALA A C 1
ATOM 687 O O . ALA A 1 88 ? 11.026 -1.559 -8.625 1.00 98.44 88 ALA A O 1
ATOM 688 N N . GLU A 1 89 ? 12.859 -0.324 -9.051 1.00 98.38 89 GLU A N 1
ATOM 689 C CA . GLU A 1 89 ? 13.082 0.123 -7.668 1.00 98.38 89 GLU A CA 1
ATOM 690 C C . GLU A 1 89 ? 11.909 0.962 -7.135 1.00 98.38 89 GLU A C 1
ATOM 692 O O . GLU A 1 89 ? 11.416 0.724 -6.032 1.00 98.38 89 GLU A O 1
ATOM 697 N N . GLU A 1 90 ? 11.403 1.909 -7.933 1.00 98.50 90 GLU A N 1
ATOM 698 C CA . GLU A 1 90 ? 10.212 2.700 -7.591 1.00 98.50 90 GLU A CA 1
ATOM 699 C C . GLU A 1 90 ? 8.988 1.796 -7.364 1.00 98.50 90 GLU A C 1
ATOM 701 O O . GLU A 1 90 ? 8.239 1.980 -6.404 1.00 98.50 90 GLU A O 1
ATOM 706 N N . THR A 1 91 ? 8.810 0.782 -8.215 1.00 98.31 91 THR A N 1
ATOM 707 C CA . THR A 1 91 ? 7.698 -0.172 -8.102 1.00 98.31 91 THR A CA 1
ATOM 708 C C . THR A 1 91 ? 7.805 -1.023 -6.837 1.00 98.31 91 THR A C 1
ATOM 710 O O . THR A 1 91 ? 6.793 -1.243 -6.173 1.00 98.31 91 THR A O 1
ATOM 713 N N . GLU A 1 92 ? 9.006 -1.472 -6.467 1.00 98.38 92 GLU A N 1
ATOM 714 C CA . GLU A 1 92 ? 9.234 -2.245 -5.239 1.00 98.38 92 GLU A CA 1
ATOM 715 C C . GLU A 1 92 ? 8.895 -1.426 -3.983 1.00 98.38 92 GLU A C 1
ATOM 717 O O . GLU A 1 92 ? 8.205 -1.912 -3.082 1.00 98.38 92 GLU A O 1
ATOM 722 N N . LEU A 1 93 ? 9.299 -0.152 -3.950 1.00 98.31 93 LEU A N 1
ATOM 723 C CA . LEU A 1 93 ? 8.961 0.761 -2.854 1.00 98.31 93 LEU A CA 1
ATOM 724 C C . LEU A 1 93 ? 7.448 0.972 -2.730 1.00 98.31 93 LEU A C 1
ATOM 726 O O . LEU A 1 93 ? 6.899 0.868 -1.629 1.00 98.31 93 LEU A O 1
ATOM 730 N N . LEU A 1 94 ? 6.766 1.219 -3.852 1.00 98.56 94 LEU A N 1
ATOM 731 C CA . LEU A 1 94 ? 5.310 1.381 -3.879 1.00 98.56 94 LEU A CA 1
ATOM 732 C C . LEU A 1 94 ? 4.586 0.103 -3.448 1.00 98.56 94 LEU A C 1
ATOM 734 O O . LEU A 1 94 ? 3.586 0.170 -2.733 1.00 98.56 94 LEU A O 1
ATOM 738 N N . GLN A 1 95 ? 5.091 -1.068 -3.840 1.00 98.56 95 GLN A N 1
ATOM 739 C CA . GLN A 1 95 ? 4.532 -2.348 -3.418 1.00 98.56 95 GLN A CA 1
ATOM 740 C C . GLN A 1 95 ? 4.648 -2.537 -1.899 1.00 98.56 95 GLN A C 1
ATOM 742 O O . GLN A 1 95 ? 3.694 -2.996 -1.265 1.00 98.56 95 GLN A O 1
ATOM 747 N N . MET A 1 96 ? 5.773 -2.134 -1.301 1.00 98.06 96 MET A N 1
ATOM 748 C CA . MET A 1 96 ? 5.946 -2.167 0.153 1.00 98.06 96 MET A CA 1
ATOM 749 C C . MET A 1 96 ? 4.992 -1.196 0.864 1.00 98.06 96 MET A C 1
ATOM 751 O O . MET A 1 96 ? 4.371 -1.566 1.862 1.00 98.06 96 MET A O 1
ATOM 755 N N . GLU A 1 97 ? 4.829 0.027 0.351 1.00 98.06 97 GLU A N 1
ATOM 756 C CA . GLU A 1 97 ? 3.877 1.003 0.899 1.00 98.06 97 GLU A CA 1
ATOM 757 C C . GLU A 1 97 ? 2.436 0.485 0.839 1.00 98.06 97 GLU A C 1
ATOM 759 O O . GLU A 1 97 ? 1.710 0.536 1.836 1.00 98.06 97 GLU A O 1
ATOM 764 N N . LEU A 1 98 ? 2.044 -0.095 -0.296 1.00 98.50 98 LEU A N 1
ATOM 765 C CA . LEU A 1 98 ? 0.727 -0.692 -0.478 1.00 98.50 98 LEU A CA 1
ATOM 766 C C . LEU A 1 98 ? 0.487 -1.841 0.510 1.00 98.50 98 LEU A C 1
ATOM 768 O O . LEU A 1 98 ? -0.550 -1.860 1.171 1.00 98.50 98 LEU A O 1
ATOM 772 N N . GLN A 1 99 ? 1.460 -2.734 0.702 1.00 98.44 99 GLN A N 1
ATOM 773 C CA . GLN A 1 99 ? 1.357 -3.817 1.685 1.00 98.44 99 GLN A CA 1
ATOM 774 C C . GLN A 1 99 ? 1.184 -3.285 3.121 1.00 98.44 99 GLN A C 1
ATOM 776 O O . GLN A 1 99 ? 0.406 -3.837 3.911 1.00 98.44 99 GLN A O 1
ATOM 781 N N . MET A 1 100 ? 1.886 -2.205 3.483 1.00 96.56 100 MET A N 1
ATOM 782 C CA . MET A 1 100 ? 1.723 -1.567 4.794 1.00 96.56 100 MET A CA 1
ATOM 783 C C . MET A 1 100 ? 0.323 -0.965 4.963 1.00 96.56 100 MET A C 1
ATOM 785 O O . MET A 1 100 ? -0.295 -1.139 6.017 1.00 96.56 100 MET A O 1
ATOM 789 N N . LEU A 1 101 ? -0.199 -0.297 3.931 1.00 97.88 101 LEU A N 1
ATOM 790 C CA . LEU A 1 101 ? -1.548 0.274 3.938 1.00 97.88 101 LEU A CA 1
ATOM 791 C C . LEU A 1 101 ? -2.627 -0.807 4.031 1.00 97.88 101 LEU A C 1
ATOM 793 O O . LEU A 1 101 ? -3.570 -0.660 4.806 1.00 97.88 101 LEU A O 1
ATOM 797 N N . GLU A 1 102 ? -2.482 -1.909 3.297 1.00 97.88 102 GLU A N 1
ATOM 798 C CA . GLU A 1 102 ? -3.395 -3.052 3.379 1.00 97.88 102 GLU A CA 1
ATOM 799 C C . GLU A 1 102 ? -3.399 -3.669 4.779 1.00 97.88 102 GLU A C 1
ATOM 801 O O . GLU A 1 102 ? -4.467 -3.936 5.338 1.00 97.88 102 GLU A O 1
ATOM 806 N N . THR A 1 103 ? -2.218 -3.824 5.382 1.00 95.88 103 THR A N 1
ATOM 807 C CA . THR A 1 103 ? -2.075 -4.327 6.755 1.00 95.88 103 THR A CA 1
ATOM 808 C C . THR A 1 103 ? -2.780 -3.410 7.755 1.00 95.88 103 THR A C 1
ATOM 810 O O . THR A 1 103 ? -3.541 -3.879 8.606 1.00 95.88 103 THR A O 1
ATOM 813 N N . GLU A 1 104 ? -2.584 -2.095 7.639 1.00 94.12 104 GLU A N 1
ATOM 814 C CA . GLU A 1 104 ? -3.241 -1.124 8.518 1.00 94.12 104 GLU A CA 1
ATOM 815 C C . GLU A 1 104 ? -4.756 -1.087 8.289 1.00 94.12 104 GLU A C 1
ATOM 817 O O . GLU A 1 104 ? -5.521 -1.003 9.251 1.00 94.12 104 GLU A O 1
ATOM 822 N N . ARG A 1 105 ? -5.208 -1.221 7.038 1.00 97.19 105 ARG A N 1
ATOM 823 C CA . ARG A 1 105 ? -6.630 -1.295 6.693 1.00 97.19 105 ARG A CA 1
ATOM 824 C C . ARG A 1 105 ? -7.294 -2.505 7.345 1.00 97.19 105 ARG A C 1
ATOM 826 O O . ARG A 1 105 ? -8.337 -2.341 7.969 1.00 97.19 105 ARG A O 1
ATOM 833 N N . VAL A 1 106 ? -6.682 -3.689 7.273 1.00 96.62 106 VAL A N 1
ATOM 834 C CA . VAL A 1 106 ? -7.184 -4.896 7.959 1.00 96.62 106 VAL A CA 1
ATOM 835 C C . VAL A 1 106 ? -7.224 -4.691 9.474 1.00 96.62 106 VAL A C 1
ATOM 837 O O . VAL A 1 106 ? -8.231 -5.001 10.113 1.00 96.62 106 VAL A O 1
ATOM 840 N N . ARG A 1 107 ? -6.163 -4.118 10.055 1.00 94.00 107 ARG A N 1
ATOM 841 C CA . ARG A 1 107 ? -6.101 -3.829 11.494 1.00 94.00 107 ARG A CA 1
ATOM 842 C C . ARG A 1 107 ? -7.225 -2.885 11.934 1.00 94.00 107 ARG A C 1
ATOM 844 O O . ARG A 1 107 ? -7.855 -3.131 12.960 1.00 94.00 107 ARG A O 1
ATOM 851 N N . LEU A 1 108 ? -7.473 -1.814 11.179 1.00 94.81 108 LEU A N 1
ATOM 852 C CA . LEU A 1 108 ? -8.539 -0.850 11.462 1.00 94.81 108 LEU A CA 1
ATOM 853 C C . LEU A 1 108 ? -9.928 -1.473 11.317 1.00 94.81 108 LEU A C 1
ATOM 855 O O . LEU A 1 108 ? -10.756 -1.263 12.198 1.00 94.81 108 LEU A O 1
ATOM 859 N N . SER A 1 109 ? -10.162 -2.283 10.281 1.00 96.44 109 SER A N 1
ATOM 860 C CA . SER A 1 109 ? -11.425 -3.015 10.123 1.00 96.44 109 SER A CA 1
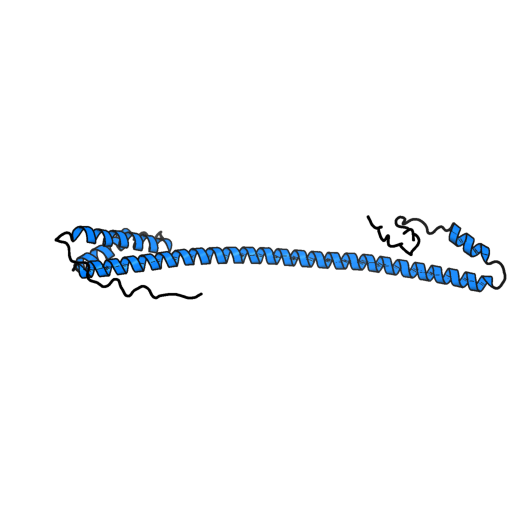ATOM 861 C C . SER A 1 109 ? -11.701 -3.945 11.303 1.00 96.44 109 SER A C 1
ATOM 863 O O . SER A 1 109 ? -12.824 -3.991 11.793 1.00 96.44 109 SER A O 1
ATOM 865 N N . LEU A 1 110 ? -10.680 -4.632 11.819 1.00 95.56 110 LEU A N 1
ATOM 866 C CA . LEU A 1 110 ? -10.848 -5.500 12.983 1.00 95.56 110 LEU A CA 1
ATOM 867 C C . LEU A 1 110 ? -11.145 -4.705 14.268 1.00 95.56 110 LEU A C 1
ATOM 869 O O . LEU A 1 110 ? -11.941 -5.136 15.100 1.00 95.56 110 LEU A O 1
ATOM 873 N N . VAL A 1 111 ? -10.532 -3.529 14.433 1.00 94.94 111 VAL A N 1
ATOM 874 C CA . VAL A 1 111 ? -10.853 -2.614 15.541 1.00 94.94 111 VAL A CA 1
ATOM 875 C C . VAL A 1 111 ? -12.296 -2.117 15.439 1.00 94.94 111 VAL A C 1
ATOM 877 O O . VAL A 1 111 ? -13.000 -2.097 16.446 1.00 94.94 111 VAL A O 1
ATOM 880 N N . GLU A 1 112 ? -12.739 -1.735 14.243 1.00 96.38 112 GLU A N 1
ATOM 881 C CA . GLU A 1 112 ? -14.114 -1.304 13.984 1.00 96.38 112 GLU A CA 1
ATOM 882 C C . GLU A 1 112 ? -15.120 -2.414 14.314 1.00 96.38 112 GLU A C 1
ATOM 884 O O . GLU A 1 112 ? -16.054 -2.179 15.081 1.00 96.38 112 GLU A O 1
ATOM 889 N N . GLU A 1 113 ? -14.883 -3.635 13.825 1.00 96.12 113 GLU A N 1
ATOM 890 C CA . GLU A 1 113 ? -15.704 -4.814 14.125 1.00 96.12 113 GLU A CA 1
ATOM 891 C C . GLU A 1 113 ? -15.812 -5.047 15.638 1.00 96.12 113 GLU A C 1
ATOM 893 O O . GLU A 1 113 ? -16.913 -5.153 16.182 1.00 96.12 113 GLU A O 1
ATOM 898 N N . LYS A 1 114 ? -14.680 -5.028 16.353 1.00 95.06 114 LYS A N 1
ATOM 899 C CA . LYS A 1 114 ? -14.679 -5.239 17.806 1.00 95.06 114 LYS A CA 1
ATOM 900 C C . LYS A 1 114 ? -15.389 -4.138 18.577 1.00 95.06 114 LYS A C 1
ATOM 902 O O . LYS A 1 114 ? -16.041 -4.423 19.581 1.00 95.06 114 LYS A O 1
ATOM 907 N N . LEU A 1 115 ? -15.299 -2.890 18.126 1.00 96.19 115 LEU A N 1
ATOM 908 C CA . LEU A 1 115 ? -16.057 -1.797 18.730 1.00 96.19 115 LEU A CA 1
ATOM 909 C C . LEU A 1 115 ? -17.562 -1.990 18.540 1.00 96.19 115 LEU A C 1
ATOM 911 O O . LEU A 1 115 ? -18.317 -1.761 19.485 1.00 96.19 115 LEU A O 1
ATOM 915 N N . VAL A 1 116 ? -17.998 -2.441 17.362 1.00 96.44 116 VAL A N 1
ATOM 916 C CA . VAL A 1 116 ? -19.409 -2.764 17.112 1.00 96.44 116 VAL A CA 1
ATOM 917 C C . VAL A 1 116 ? -19.884 -3.879 18.048 1.00 96.44 116 VAL A C 1
ATOM 919 O O . VAL A 1 116 ? -20.907 -3.694 18.712 1.00 96.44 116 VAL A O 1
ATOM 922 N N . ASP A 1 117 ? -19.127 -4.973 18.177 1.00 94.56 117 ASP A N 1
ATOM 923 C CA . ASP A 1 117 ? -19.445 -6.082 19.093 1.00 94.56 117 ASP A CA 1
ATOM 924 C C . ASP A 1 117 ? -19.602 -5.595 20.547 1.00 94.56 117 ASP A C 1
ATOM 926 O O . ASP A 1 117 ? -20.578 -5.909 21.232 1.00 94.56 117 ASP A O 1
ATOM 930 N N . ILE A 1 118 ? -18.653 -4.784 21.026 1.00 94.69 118 ILE A N 1
ATOM 931 C CA . ILE A 1 118 ? -18.664 -4.243 22.394 1.00 94.69 118 ILE A CA 1
ATOM 932 C C . ILE A 1 118 ? -19.858 -3.313 22.611 1.00 94.69 118 ILE A C 1
ATOM 934 O O . ILE A 1 118 ? -20.502 -3.377 23.658 1.00 94.69 118 ILE A O 1
ATOM 938 N N . LEU A 1 119 ? -20.180 -2.448 21.645 1.00 93.69 119 LEU A N 1
ATOM 939 C CA . LEU A 1 119 ? -21.337 -1.555 21.743 1.00 93.69 119 LEU A CA 1
ATOM 940 C C . LEU A 1 119 ? -22.652 -2.341 21.813 1.00 93.69 119 LEU A C 1
ATOM 942 O O . LEU A 1 119 ? -23.527 -1.983 22.605 1.00 93.69 119 LEU A O 1
ATOM 946 N N . GLN A 1 120 ? -22.775 -3.422 21.038 1.00 92.56 120 GLN A N 1
ATOM 947 C CA . GLN A 1 120 ? -23.934 -4.316 21.090 1.00 92.56 120 GLN A CA 1
ATOM 948 C C . GLN A 1 120 ? -24.050 -5.011 22.453 1.00 92.56 120 GLN A C 1
ATOM 950 O O . GLN A 1 120 ? -25.121 -4.963 23.061 1.00 92.56 120 GLN A O 1
ATOM 955 N N . LEU A 1 121 ? -22.947 -5.552 22.982 1.00 91.88 121 LEU A N 1
ATOM 956 C CA . LEU A 1 121 ? -22.910 -6.148 24.325 1.00 91.88 121 LEU A CA 1
ATOM 957 C C . LEU A 1 121 ? -23.290 -5.133 25.407 1.00 91.88 121 LEU A C 1
ATOM 959 O O . LEU A 1 121 ? -24.107 -5.414 26.280 1.00 91.88 121 LEU A O 1
ATOM 963 N N . LEU A 1 122 ? -22.749 -3.915 25.350 1.00 90.19 122 LEU A N 1
ATOM 964 C CA . LEU A 1 122 ? -23.094 -2.859 26.306 1.00 90.19 122 LEU A CA 1
ATOM 965 C C . LEU A 1 122 ? -24.584 -2.499 26.254 1.00 90.19 122 LEU A C 1
ATOM 967 O O . LEU A 1 122 ? -25.188 -2.229 27.297 1.00 90.19 122 LEU A O 1
ATOM 971 N N . GLN A 1 123 ? -25.187 -2.506 25.064 1.00 88.12 123 GLN A N 1
ATOM 972 C CA . GLN A 1 123 ? -26.622 -2.299 24.904 1.00 88.12 123 GLN A CA 1
ATOM 973 C C . GLN A 1 123 ? -27.428 -3.451 25.522 1.00 88.12 123 GLN A C 1
ATOM 975 O O . GLN A 1 123 ? -28.351 -3.192 26.293 1.00 88.12 123 GLN A O 1
ATOM 980 N N . GLN A 1 124 ? -27.031 -4.701 25.282 1.00 89.56 124 GLN A N 1
ATOM 981 C CA . GLN A 1 124 ? -27.668 -5.881 25.880 1.00 89.56 124 GLN A CA 1
ATOM 982 C C . GLN A 1 124 ? -27.572 -5.874 27.412 1.00 89.56 124 GLN A C 1
ATOM 984 O O . GLN A 1 124 ? -28.567 -6.084 28.105 1.00 89.56 124 GLN A O 1
ATOM 989 N N . LEU A 1 125 ? -26.404 -5.550 27.972 1.00 87.31 125 LEU A N 1
ATOM 990 C CA . LEU A 1 125 ? -26.215 -5.458 29.424 1.00 87.31 125 LEU A CA 1
ATOM 991 C C . LEU A 1 125 ? -27.028 -4.319 30.053 1.00 87.31 125 LEU A C 1
ATOM 993 O O . LEU A 1 125 ? -27.491 -4.441 31.192 1.00 87.31 125 LEU A O 1
ATOM 997 N N . ARG A 1 126 ? -27.230 -3.215 29.325 1.00 84.50 126 ARG A N 1
ATOM 998 C CA . ARG A 1 126 ? -28.149 -2.152 29.744 1.00 84.50 126 ARG A CA 1
ATOM 999 C C . ARG A 1 126 ? -29.587 -2.663 29.801 1.00 84.50 126 ARG A C 1
ATOM 1001 O O . ARG A 1 126 ? -30.275 -2.364 30.776 1.00 84.50 126 ARG A O 1
ATOM 1008 N N . ASP A 1 127 ? -30.021 -3.428 28.804 1.00 86.31 127 ASP A N 1
ATOM 1009 C CA . ASP A 1 127 ? -31.366 -4.016 28.767 1.00 86.31 127 ASP A CA 1
ATOM 1010 C C . ASP A 1 127 ? -31.570 -5.044 29.899 1.00 86.31 127 ASP A C 1
ATOM 1012 O O . ASP A 1 127 ? -32.663 -5.161 30.455 1.00 86.31 127 ASP A O 1
ATOM 1016 N N . LEU A 1 128 ? -30.490 -5.705 30.334 1.00 86.00 128 LEU A N 1
ATOM 1017 C CA . LEU A 1 128 ? -30.439 -6.567 31.523 1.00 86.00 128 LEU A CA 1
ATOM 1018 C C . LEU A 1 128 ? -30.314 -5.798 32.857 1.00 86.00 128 LEU A C 1
ATOM 1020 O O . LEU A 1 128 ? -30.220 -6.410 33.920 1.00 86.00 128 LEU A O 1
ATOM 1024 N N . ASN A 1 129 ? -30.339 -4.461 32.837 1.00 85.75 129 ASN A N 1
ATOM 1025 C CA . ASN A 1 129 ? -30.207 -3.583 34.007 1.00 85.75 129 ASN A CA 1
ATOM 1026 C C . ASN A 1 129 ? -28.920 -3.793 34.832 1.00 85.75 129 ASN A C 1
ATOM 1028 O O . ASN A 1 129 ? -28.909 -3.564 36.048 1.00 85.75 129 ASN A O 1
ATOM 1032 N N . VAL A 1 130 ? -27.808 -4.177 34.193 1.00 86.12 130 VAL A N 1
ATOM 1033 C CA . VAL A 1 130 ? -26.506 -4.225 34.873 1.00 86.12 130 VAL A CA 1
ATOM 1034 C C . VAL A 1 130 ? -26.153 -2.832 35.399 1.00 86.12 130 VAL A C 1
ATOM 1036 O O . VAL A 1 130 ? -26.266 -1.818 34.707 1.00 86.12 130 VAL A O 1
ATOM 1039 N N . SER A 1 131 ? -25.725 -2.762 36.662 1.00 87.56 131 SER A N 1
ATOM 1040 C CA . SER A 1 131 ? -25.464 -1.474 37.300 1.00 87.56 131 SER A CA 1
ATOM 1041 C C . SER A 1 131 ? -24.314 -0.727 36.614 1.00 87.56 131 SER A C 1
ATOM 1043 O O . SER A 1 131 ? -23.282 -1.310 36.272 1.00 87.56 131 SER A O 1
ATOM 1045 N N . ARG A 1 132 ? -24.437 0.604 36.514 1.00 88.38 132 ARG A N 1
ATOM 1046 C CA . ARG A 1 132 ? -23.354 1.478 36.022 1.00 88.38 132 ARG A CA 1
ATOM 1047 C C . ARG A 1 132 ? -22.042 1.272 36.785 1.00 88.38 132 ARG A C 1
ATOM 1049 O O . ARG A 1 132 ? -20.971 1.401 36.207 1.00 88.38 132 ARG A O 1
ATOM 1056 N N . ARG A 1 133 ? -22.124 0.932 38.078 1.00 91.38 133 ARG A N 1
ATOM 1057 C CA . ARG A 1 133 ? -20.955 0.658 38.921 1.00 91.38 133 ARG A CA 1
ATOM 1058 C C . ARG A 1 133 ? -20.249 -0.632 38.503 1.00 91.38 133 ARG A C 1
ATOM 1060 O O . ARG A 1 133 ? -19.026 -0.650 38.459 1.00 91.38 133 ARG A O 1
ATOM 1067 N N . SER A 1 134 ? -21.006 -1.684 38.193 1.00 89.75 134 SER A N 1
ATOM 1068 C CA . SER A 1 134 ? -20.461 -2.963 37.727 1.00 89.75 134 SER A CA 1
ATOM 1069 C C . SER A 1 134 ? -19.791 -2.810 36.364 1.00 89.75 134 SER A C 1
ATOM 1071 O O . SER A 1 134 ? -18.643 -3.210 36.218 1.00 89.75 134 SER A O 1
ATOM 1073 N N . LEU A 1 135 ? -20.460 -2.147 35.413 1.00 88.94 135 LEU A N 1
ATOM 1074 C CA . LEU A 1 135 ? -19.896 -1.854 34.088 1.00 88.94 135 LEU A CA 1
ATOM 1075 C C . LEU A 1 135 ? -18.624 -1.005 34.183 1.00 88.94 135 LEU A C 1
ATOM 1077 O O . LEU A 1 135 ? -17.617 -1.330 33.565 1.00 88.94 135 LEU A O 1
ATOM 1081 N N . GLY A 1 136 ? -18.649 0.050 35.005 1.00 90.62 136 GLY A N 1
ATOM 1082 C CA . GLY A 1 136 ? -17.469 0.877 35.249 1.00 90.62 136 GLY A CA 1
ATOM 1083 C C . GLY A 1 136 ? -16.311 0.083 35.855 1.00 90.62 136 GLY A C 1
ATOM 1084 O O . GLY A 1 136 ? -15.170 0.283 35.456 1.00 90.62 136 GLY A O 1
ATOM 1085 N N . LYS A 1 137 ? -16.596 -0.854 36.771 1.00 92.88 137 LYS A N 1
ATOM 1086 C CA . LYS A 1 137 ? -15.572 -1.734 37.347 1.00 92.88 137 LYS A CA 1
ATOM 1087 C C . LYS A 1 137 ? -14.957 -2.650 36.289 1.00 92.88 137 LYS A C 1
ATOM 1089 O O . LYS A 1 137 ? -13.742 -2.742 36.249 1.00 92.88 137 LYS A O 1
ATOM 1094 N N . ILE A 1 138 ? -15.772 -3.280 35.440 1.00 91.06 138 ILE A N 1
ATOM 1095 C CA . ILE A 1 138 ? -15.289 -4.146 34.352 1.00 91.06 138 ILE A CA 1
ATOM 1096 C C . ILE A 1 138 ? -14.361 -3.359 33.427 1.00 91.06 138 ILE A C 1
ATOM 1098 O O . ILE A 1 138 ? -13.211 -3.741 33.259 1.00 91.06 138 ILE A O 1
ATOM 1102 N N . LEU A 1 139 ? -14.820 -2.208 32.924 1.00 91.62 139 LEU A N 1
ATOM 1103 C CA . LEU A 1 139 ? -14.033 -1.352 32.031 1.00 91.62 139 LEU A CA 1
ATOM 1104 C C . LEU A 1 139 ? -12.680 -0.962 32.637 1.00 91.62 139 LEU A C 1
ATOM 1106 O O . LEU A 1 139 ? -11.648 -1.104 31.987 1.00 91.62 139 LEU A O 1
ATOM 1110 N N . LEU A 1 140 ? -12.684 -0.478 33.881 1.00 91.75 140 LEU A N 1
ATOM 1111 C CA . LEU A 1 140 ? -11.461 -0.042 34.553 1.00 91.75 140 LEU A CA 1
ATOM 1112 C C . LEU A 1 140 ? -10.525 -1.219 34.844 1.00 91.75 140 LEU A C 1
ATOM 1114 O O . LEU A 1 140 ? -9.339 -1.120 34.552 1.00 91.75 140 LEU A O 1
ATOM 1118 N N . SER A 1 141 ? -11.046 -2.346 35.334 1.00 91.94 141 SER A N 1
ATOM 1119 C CA . SER A 1 141 ? -10.238 -3.539 35.606 1.00 91.94 141 SER A CA 1
ATOM 1120 C C . SER A 1 141 ? -9.636 -4.140 34.335 1.00 91.94 141 SER A C 1
ATOM 1122 O O . SER A 1 141 ? -8.493 -4.594 34.372 1.00 91.94 141 SER A O 1
ATOM 1124 N N . THR A 1 142 ? -10.346 -4.108 33.203 1.00 91.94 142 THR A N 1
ATOM 1125 C CA . THR A 1 142 ? -9.786 -4.535 31.915 1.00 91.94 142 THR A CA 1
ATOM 1126 C C . THR A 1 142 ? -8.650 -3.612 31.472 1.00 91.94 142 THR A C 1
ATOM 1128 O O . THR A 1 142 ? -7.580 -4.099 31.123 1.00 91.94 142 THR A O 1
ATOM 1131 N N . LEU A 1 143 ? -8.834 -2.289 31.544 1.00 89.25 143 LEU A N 1
ATOM 1132 C CA . LEU A 1 143 ? -7.782 -1.326 31.191 1.00 89.25 143 LEU A CA 1
ATOM 1133 C C . LEU A 1 143 ? -6.545 -1.465 32.093 1.00 89.25 143 LEU A C 1
ATOM 1135 O O . LEU A 1 143 ? -5.421 -1.466 31.596 1.00 89.25 143 LEU A O 1
ATOM 1139 N N . GLU A 1 144 ? -6.743 -1.637 33.401 1.00 89.25 144 GLU A N 1
ATOM 1140 C CA . GLU A 1 144 ? -5.667 -1.870 34.373 1.00 89.25 144 GLU A CA 1
ATOM 1141 C C . GLU A 1 144 ? -4.900 -3.165 34.074 1.00 89.25 144 GLU A C 1
ATOM 1143 O O . GLU A 1 144 ? -3.670 -3.165 34.063 1.00 89.25 144 GLU A O 1
ATOM 1148 N N . SER A 1 145 ? -5.612 -4.253 33.764 1.00 86.38 145 SER A N 1
ATOM 1149 C CA . SER A 1 145 ? -5.005 -5.557 33.442 1.00 86.38 145 SER A CA 1
ATOM 1150 C C . SER A 1 145 ? -4.196 -5.530 32.146 1.00 86.38 145 SER A C 1
ATOM 1152 O O . SER A 1 145 ? -3.278 -6.326 31.966 1.00 86.38 145 SER A O 1
ATOM 1154 N N . CYS A 1 146 ? -4.527 -4.600 31.256 1.00 84.88 146 CYS A N 1
ATOM 1155 C CA . CYS A 1 146 ? -3.850 -4.392 29.990 1.00 84.88 146 CYS A CA 1
ATOM 1156 C C . CYS A 1 146 ? -2.740 -3.329 30.066 1.00 84.88 146 CYS A C 1
ATOM 1158 O O . CYS A 1 146 ? -2.053 -3.126 29.085 1.00 84.88 146 CYS A O 1
ATOM 1160 N N . SER A 1 147 ? -2.498 -2.656 31.193 1.00 74.50 147 SER A N 1
ATOM 1161 C CA . SER A 1 147 ? -1.587 -1.497 31.277 1.00 74.50 147 SER A CA 1
ATOM 1162 C C . SER A 1 147 ? -0.080 -1.834 31.182 1.00 74.50 147 SER A C 1
ATOM 1164 O O . SER A 1 147 ? 0.702 -1.420 32.039 1.00 74.50 147 SER A O 1
ATOM 1166 N N . ASP A 1 148 ? 0.359 -2.574 30.161 1.00 76.00 148 ASP A N 1
ATOM 1167 C CA . ASP A 1 148 ? 1.772 -2.790 29.852 1.00 76.00 148 ASP A CA 1
ATOM 1168 C C . ASP A 1 148 ? 2.286 -1.698 28.888 1.00 76.00 148 ASP A C 1
ATOM 1170 O O . ASP A 1 148 ? 1.883 -1.661 27.721 1.00 76.00 148 ASP A O 1
ATOM 1174 N N . PRO A 1 149 ? 3.203 -0.813 29.327 1.00 65.19 149 PRO A N 1
ATOM 1175 C CA . PRO A 1 149 ? 3.740 0.269 28.501 1.00 65.19 149 PRO A CA 1
ATOM 1176 C C . PRO A 1 149 ? 4.563 -0.200 27.287 1.00 65.19 149 PRO A C 1
ATOM 1178 O O . PRO A 1 149 ? 4.933 0.637 26.462 1.00 65.19 149 PRO A O 1
ATOM 1181 N N . GLN A 1 150 ? 4.875 -1.496 27.162 1.00 68.94 150 GLN A N 1
ATOM 1182 C CA . GLN A 1 150 ? 5.628 -2.043 26.024 1.00 68.94 150 GLN A CA 1
ATOM 1183 C C . GLN A 1 150 ? 4.763 -2.347 24.789 1.00 68.94 150 GLN A C 1
ATOM 1185 O O . GLN A 1 150 ? 5.301 -2.504 23.690 1.00 68.94 150 GLN A O 1
ATOM 1190 N N . HIS A 1 151 ? 3.436 -2.417 24.927 1.00 69.31 151 HIS A N 1
ATOM 1191 C CA . HIS A 1 151 ? 2.555 -2.789 23.821 1.00 69.31 151 HIS A CA 1
ATOM 1192 C C . HIS A 1 151 ? 2.096 -1.535 23.044 1.0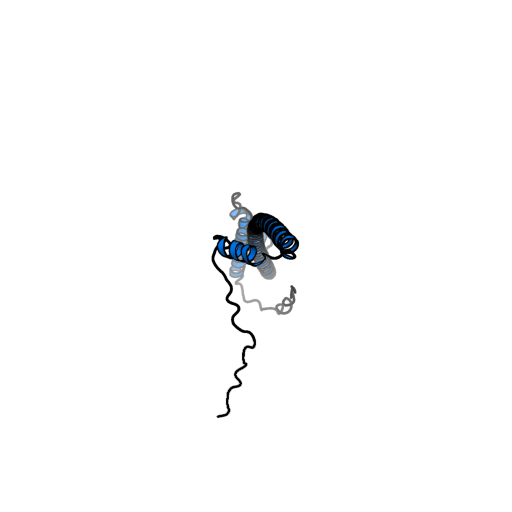0 69.31 151 HIS A C 1
ATOM 1194 O O . HIS A 1 151 ? 1.370 -0.684 23.549 1.00 69.31 151 HIS A O 1
ATOM 1200 N N . GLY A 1 152 ? 2.561 -1.397 21.794 1.00 67.44 152 GLY A N 1
ATOM 1201 C CA . GLY A 1 152 ? 2.219 -0.292 20.881 1.00 67.44 152 GLY A CA 1
ATOM 1202 C C . GLY A 1 152 ? 0.798 -0.385 20.293 1.00 67.44 152 GLY A C 1
ATOM 1203 O O . GLY A 1 152 ? -0.142 -0.797 20.953 1.00 67.44 152 GLY A O 1
ATOM 1204 N N . LYS A 1 153 ? 0.597 -0.045 19.008 1.00 65.62 153 LYS A N 1
ATOM 1205 C CA . LYS A 1 153 ? -0.738 -0.078 18.352 1.00 65.62 153 LYS A CA 1
ATOM 1206 C C . LYS A 1 153 ? -1.454 -1.446 18.402 1.00 65.62 153 LYS A C 1
ATOM 1208 O O . LYS A 1 153 ? -2.679 -1.480 18.309 1.00 65.62 153 LYS A O 1
ATOM 1213 N N . ALA A 1 154 ? -0.713 -2.551 18.547 1.00 67.88 154 ALA A N 1
ATOM 1214 C CA . ALA A 1 154 ? -1.261 -3.902 18.730 1.00 67.88 154 ALA A CA 1
ATOM 1215 C C . ALA A 1 154 ? -2.097 -4.031 20.017 1.00 67.88 154 ALA A C 1
ATOM 1217 O O . ALA A 1 154 ? -3.078 -4.771 20.057 1.00 67.88 154 ALA A O 1
ATOM 1218 N N . HIS A 1 155 ? -1.775 -3.209 21.015 1.00 84.50 155 HIS A N 1
ATOM 1219 C CA . HIS A 1 155 ? -2.404 -3.211 22.322 1.00 84.50 155 HIS A CA 1
ATOM 1220 C C . HIS A 1 155 ? -3.903 -2.898 22.294 1.00 84.50 155 HIS A C 1
ATOM 1222 O O . HIS A 1 155 ? -4.683 -3.433 23.074 1.00 84.50 155 HIS A O 1
ATOM 1228 N N . ILE A 1 156 ? -4.331 -2.041 21.362 1.00 86.75 156 ILE A N 1
ATOM 1229 C CA . ILE A 1 156 ? -5.732 -1.616 21.266 1.00 86.75 156 ILE A CA 1
ATOM 1230 C C . ILE A 1 156 ? -6.635 -2.822 20.999 1.00 86.75 156 ILE A C 1
ATOM 1232 O O . ILE A 1 156 ? -7.684 -2.954 21.622 1.00 86.75 156 ILE A O 1
ATOM 1236 N N . LEU A 1 157 ? -6.227 -3.719 20.098 1.00 88.62 157 LEU A N 1
ATOM 1237 C CA . LEU A 1 157 ? -7.019 -4.900 19.771 1.00 88.62 157 LEU A CA 1
ATOM 1238 C C . LEU A 1 157 ? -7.114 -5.860 20.965 1.00 88.62 157 LEU A C 1
ATOM 1240 O O . LEU A 1 157 ? -8.176 -6.419 21.219 1.00 88.62 157 LEU A O 1
ATOM 1244 N N . GLU A 1 158 ? -6.022 -6.034 21.706 1.00 89.88 158 GLU A N 1
ATOM 1245 C CA . GLU A 1 158 ? -5.973 -6.878 22.904 1.00 89.88 158 GLU A CA 1
ATOM 1246 C C . GLU A 1 158 ? -6.915 -6.357 23.990 1.00 89.88 158 GLU A C 1
ATOM 1248 O O . GLU A 1 158 ? -7.710 -7.128 24.526 1.00 89.88 158 GLU A O 1
ATOM 1253 N N . VAL A 1 159 ? -6.890 -5.045 24.247 1.00 92.06 159 VAL A N 1
ATOM 1254 C CA . VAL A 1 159 ? -7.807 -4.377 25.182 1.00 92.06 159 VAL A CA 1
ATOM 1255 C C . VAL A 1 159 ? -9.258 -4.585 24.759 1.00 92.06 159 VAL A C 1
ATOM 1257 O O . VAL A 1 159 ? -10.094 -4.949 25.586 1.00 92.06 159 VAL A O 1
ATOM 1260 N N . LEU A 1 160 ? -9.573 -4.374 23.476 1.00 93.12 160 LEU A N 1
ATOM 1261 C CA . LEU A 1 160 ? -10.931 -4.557 22.961 1.00 93.12 160 LEU A CA 1
ATOM 1262 C C . LEU A 1 160 ? -11.379 -6.022 23.058 1.00 93.12 160 LEU A C 1
ATOM 1264 O O . LEU A 1 160 ? -12.501 -6.285 23.481 1.00 93.12 160 LEU A O 1
ATOM 1268 N N . ASN A 1 161 ? -10.510 -6.982 22.745 1.00 93.00 161 ASN A N 1
ATOM 1269 C CA . ASN A 1 161 ? -10.816 -8.407 22.888 1.00 93.00 161 ASN A CA 1
ATOM 1270 C C . ASN A 1 161 ? -11.043 -8.805 24.351 1.00 93.00 161 ASN A C 1
ATOM 1272 O O . ASN A 1 161 ? -12.012 -9.501 24.653 1.00 93.00 161 ASN A O 1
ATOM 1276 N N . ALA A 1 162 ? -10.186 -8.350 25.266 1.00 93.12 162 ALA A N 1
ATOM 1277 C CA . ALA A 1 162 ? -10.358 -8.597 26.694 1.00 93.12 162 ALA A CA 1
ATOM 1278 C C . ALA A 1 162 ? -11.685 -8.012 27.191 1.00 93.12 162 ALA A C 1
ATOM 1280 O O . ALA A 1 162 ? -12.450 -8.689 27.876 1.00 93.12 162 ALA A O 1
ATOM 1281 N N . LEU A 1 163 ? -12.003 -6.784 26.774 1.00 94.38 163 LEU A N 1
ATOM 1282 C CA . LEU A 1 163 ? -13.244 -6.122 27.153 1.00 94.38 163 LEU A CA 1
ATOM 1283 C C . LEU A 1 163 ? -14.474 -6.848 26.599 1.00 94.38 163 LEU A C 1
ATOM 1285 O O . LEU A 1 163 ? -15.441 -7.051 27.330 1.00 94.38 163 LEU A O 1
ATOM 1289 N N . TYR A 1 164 ? -14.433 -7.269 25.335 1.00 93.75 164 TYR A N 1
ATOM 1290 C CA . TYR A 1 164 ? -15.478 -8.093 24.730 1.00 93.75 164 TYR A CA 1
ATOM 1291 C C . TYR A 1 164 ? -15.750 -9.347 25.572 1.00 93.75 164 TYR A C 1
ATOM 1293 O O . TYR A 1 164 ? -16.899 -9.619 25.918 1.00 93.75 164 TYR A O 1
ATOM 1301 N N . HIS A 1 165 ? -14.701 -10.078 25.959 1.00 93.19 165 HIS A N 1
ATOM 1302 C CA . HIS A 1 165 ? -14.848 -11.305 26.741 1.00 93.19 165 HIS A CA 1
ATOM 1303 C C . HIS A 1 165 ? -15.399 -11.057 28.151 1.00 93.19 165 HIS A C 1
ATOM 1305 O O . HIS A 1 165 ? -16.290 -11.787 28.586 1.00 93.19 165 HIS A O 1
ATOM 1311 N N . GLU A 1 166 ? -14.931 -10.018 28.843 1.00 92.75 166 GLU A N 1
ATOM 1312 C CA . GLU A 1 166 ? -15.428 -9.652 30.177 1.00 92.75 166 GLU A CA 1
ATOM 1313 C C . GLU A 1 166 ? -16.905 -9.217 30.150 1.00 92.75 166 GLU A C 1
ATOM 1315 O O . GLU A 1 166 ? -17.697 -9.588 31.023 1.00 92.75 166 GLU A O 1
ATOM 1320 N N . LEU A 1 167 ? -17.317 -8.469 29.121 1.00 91.38 167 LEU A N 1
ATOM 1321 C CA . LEU A 1 167 ? -18.715 -8.066 28.948 1.00 91.38 167 LEU A CA 1
ATOM 1322 C C . LEU A 1 167 ? -19.608 -9.258 28.582 1.00 91.38 167 LEU A C 1
ATOM 1324 O O . LEU A 1 167 ? -20.674 -9.415 29.176 1.00 91.38 167 LEU A O 1
ATOM 1328 N N . ALA A 1 168 ? -19.167 -10.133 27.677 1.00 88.06 168 ALA A N 1
ATOM 1329 C CA . ALA A 1 168 ? -19.905 -11.344 27.314 1.00 88.06 168 ALA A CA 1
ATOM 1330 C C . ALA A 1 168 ? -20.073 -12.303 28.510 1.00 88.06 168 ALA A C 1
ATOM 1332 O O . ALA A 1 168 ? -21.120 -12.931 28.676 1.00 88.06 168 ALA A O 1
ATOM 1333 N N . ALA A 1 169 ? -19.086 -12.373 29.410 1.00 86.31 169 ALA A N 1
ATOM 1334 C CA . ALA A 1 169 ? -19.183 -13.171 30.633 1.00 86.31 169 ALA A CA 1
ATOM 1335 C C . ALA A 1 169 ? -20.295 -12.682 31.586 1.00 86.31 169 ALA A C 1
ATOM 1337 O O . ALA A 1 169 ? -20.833 -13.471 32.369 1.00 86.31 169 ALA A O 1
ATOM 1338 N N . CYS A 1 170 ? -20.690 -11.407 31.502 1.00 77.94 170 CYS A N 1
ATOM 1339 C CA . CYS A 1 170 ? -21.778 -10.855 32.312 1.00 77.94 170 CYS A CA 1
ATOM 1340 C C . CYS A 1 170 ? -23.165 -11.359 31.886 1.00 77.94 170 CYS A C 1
ATOM 1342 O O . CYS A 1 170 ? -24.074 -11.404 32.720 1.00 77.94 170 CYS A O 1
ATOM 1344 N N . GLU A 1 171 ? -23.336 -11.782 30.631 1.00 60.56 171 GLU A N 1
ATOM 1345 C CA . GLU A 1 171 ? -24.607 -12.323 30.132 1.00 60.56 171 GLU A CA 1
ATOM 1346 C C . GLU A 1 171 ? -24.966 -13.658 30.800 1.00 60.56 171 GLU A C 1
ATOM 1348 O O . GLU A 1 171 ? -26.128 -13.910 31.117 1.00 60.56 171 GLU A O 1
ATOM 1353 N N . ILE A 1 172 ? -23.962 -14.482 31.116 1.00 55.09 172 ILE A N 1
ATOM 1354 C CA . ILE A 1 172 ? -24.142 -15.804 31.741 1.00 55.09 172 ILE A CA 1
ATOM 1355 C C . ILE A 1 172 ? -24.690 -15.672 33.177 1.00 55.09 172 ILE A C 1
ATOM 1357 O O . ILE A 1 172 ? -25.434 -16.532 33.659 1.00 55.09 172 ILE A O 1
ATOM 1361 N N . LEU A 1 173 ? -24.384 -14.561 33.855 1.00 51.03 173 LEU A N 1
ATOM 1362 C CA . LEU A 1 173 ? -24.766 -14.315 35.248 1.00 51.03 173 LEU A CA 1
ATOM 1363 C C . LEU A 1 173 ? -26.191 -13.757 35.413 1.00 51.03 173 LEU A C 1
ATOM 1365 O O . LEU A 1 173 ? -26.721 -13.794 36.523 1.00 51.03 173 LEU A O 1
ATOM 1369 N N . SER A 1 174 ? -26.844 -13.298 34.336 1.00 47.91 174 SER A N 1
ATOM 1370 C CA . SER A 1 174 ? -28.239 -12.811 34.366 1.00 47.91 174 SER A CA 1
ATOM 1371 C C . SER A 1 174 ? -29.285 -13.924 34.230 1.00 47.91 174 SER A C 1
ATOM 1373 O O . SER A 1 174 ? -30.446 -13.653 33.924 1.00 47.91 174 SER A O 1
ATOM 1375 N N . THR A 1 175 ? -28.919 -15.184 34.499 1.00 45.41 175 THR A N 1
ATOM 1376 C CA . THR A 1 175 ? -29.867 -16.309 34.525 1.00 45.41 175 THR A CA 1
ATOM 1377 C C . THR A 1 175 ? -30.727 -16.266 35.793 1.00 45.41 175 THR A C 1
ATOM 1379 O O . THR A 1 175 ? -30.585 -17.056 36.723 1.00 45.41 175 THR A O 1
ATOM 1382 N N . GLY A 1 176 ? -31.658 -15.318 35.780 1.00 39.72 176 GLY A N 1
ATOM 1383 C CA . GLY A 1 176 ? -32.908 -15.292 36.521 1.00 39.72 176 GLY A CA 1
ATOM 1384 C C . GLY A 1 176 ? -34.075 -15.144 35.539 1.00 39.72 176 GLY A C 1
ATOM 1385 O O . GLY A 1 176 ? -34.804 -14.164 35.603 1.00 39.72 176 GLY A O 1
ATOM 1386 N N . GLY A 1 177 ? -34.244 -16.119 34.635 1.00 34.81 177 GLY A N 1
ATOM 1387 C CA . GLY A 1 177 ? -35.456 -16.318 33.820 1.00 34.81 177 GLY A CA 1
ATOM 1388 C C . GLY A 1 177 ? -35.407 -15.819 32.359 1.00 34.81 177 GLY A C 1
ATOM 1389 O O . GLY A 1 177 ? -34.725 -14.842 32.061 1.00 34.81 177 GLY A O 1
ATOM 1390 N N . PRO A 1 178 ? -36.132 -16.477 31.425 1.00 44.91 178 PRO A N 1
ATOM 1391 C CA . PRO A 1 178 ? -36.063 -16.187 29.995 1.00 44.91 178 PRO A CA 1
ATOM 1392 C C . PRO A 1 178 ? -36.937 -14.977 29.650 1.00 44.91 178 PRO A C 1
ATOM 1394 O O . PRO A 1 178 ? -38.164 -15.080 29.604 1.00 44.91 178 PRO A O 1
ATOM 1397 N N . LEU A 1 179 ? -36.319 -13.826 29.388 1.00 42.91 179 LEU A N 1
ATOM 1398 C CA . LEU A 1 179 ? -37.036 -12.671 28.856 1.00 42.91 179 LEU A CA 1
ATOM 1399 C C . LEU A 1 179 ? -37.092 -12.739 27.330 1.00 42.91 179 LEU A C 1
ATOM 1401 O O . LEU A 1 179 ? -36.102 -12.947 26.633 1.00 42.91 179 LEU A O 1
ATOM 1405 N N . GLN A 1 180 ? -38.326 -12.642 26.850 1.00 38.78 180 GLN A N 1
ATOM 1406 C CA . GLN A 1 180 ? -38.743 -12.769 25.468 1.00 38.78 180 GLN A CA 1
ATOM 1407 C C . GLN A 1 180 ? -37.915 -11.894 24.527 1.00 38.78 180 GLN A C 1
ATOM 1409 O O . GLN A 1 180 ? -37.752 -10.697 24.731 1.00 38.78 180 GLN A O 1
ATOM 1414 N N . ARG A 1 181 ? -37.485 -12.532 23.439 1.00 44.22 181 ARG A N 1
ATOM 1415 C CA . ARG A 1 181 ? -36.971 -11.937 22.208 1.00 44.22 181 ARG A CA 1
ATOM 1416 C C . ARG A 1 181 ? -37.983 -10.907 21.675 1.00 44.22 181 ARG A C 1
ATOM 1418 O O . ARG A 1 181 ? -38.914 -11.270 20.959 1.00 44.22 181 ARG A O 1
ATOM 1425 N N . THR A 1 182 ? -37.825 -9.637 22.037 1.00 36.47 182 THR A N 1
ATOM 1426 C CA . THR A 1 182 ? -38.591 -8.527 21.461 1.00 36.47 182 THR A CA 1
ATOM 1427 C C . THR A 1 182 ? -38.042 -8.174 20.080 1.00 36.47 182 THR A C 1
ATOM 1429 O O . THR A 1 182 ? -36.839 -8.122 19.839 1.00 36.47 182 THR A O 1
ATOM 1432 N N . GLN A 1 183 ? -38.972 -7.982 19.151 1.00 40.28 183 GLN A N 1
ATOM 1433 C CA . GLN A 1 183 ? -38.791 -7.728 17.725 1.00 40.28 183 GLN A CA 1
ATOM 1434 C C . GLN A 1 183 ? -38.075 -6.394 17.440 1.00 40.28 183 GLN A C 1
ATOM 1436 O O . GLN A 1 183 ? -38.716 -5.404 17.104 1.00 40.28 183 GLN A O 1
ATOM 1441 N N . SER A 1 184 ? -36.746 -6.355 17.527 1.00 40.66 184 SER A N 1
ATOM 1442 C CA . SER A 1 184 ? -35.935 -5.216 17.052 1.00 40.66 184 SER A CA 1
ATOM 1443 C C . SER A 1 184 ? -34.868 -5.615 16.022 1.00 40.66 184 SER A C 1
ATOM 1445 O O . SER A 1 184 ? -34.032 -4.805 15.640 1.00 40.66 184 SER A O 1
ATOM 1447 N N . GLN A 1 185 ? -34.920 -6.848 15.503 1.00 42.66 185 GLN A N 1
ATOM 1448 C CA . GLN A 1 185 ? -33.951 -7.384 14.534 1.00 42.66 185 GLN A CA 1
ATOM 1449 C C . GLN A 1 185 ? -34.186 -6.960 13.068 1.00 42.66 185 GLN A C 1
ATOM 1451 O O . GLN A 1 185 ? -33.532 -7.489 12.176 1.00 42.66 185 GLN A O 1
ATOM 1456 N N . GLN A 1 186 ? -35.100 -6.030 12.769 1.00 41.97 186 GLN A N 1
ATOM 1457 C CA . GLN A 1 186 ? -35.511 -5.759 11.378 1.00 41.97 186 GLN A CA 1
ATOM 1458 C C . GLN A 1 186 ? -34.931 -4.495 10.718 1.00 41.97 186 GLN A C 1
ATOM 1460 O O . GLN A 1 186 ? -35.297 -4.223 9.581 1.00 41.97 186 GLN A O 1
ATOM 1465 N N . SER A 1 187 ? -34.015 -3.740 11.341 1.00 41.03 187 SER A N 1
ATOM 1466 C CA . SER A 1 187 ? -33.631 -2.418 10.793 1.00 41.03 187 SER A CA 1
ATOM 1467 C C . SER A 1 187 ? -32.131 -2.121 10.625 1.00 41.03 187 SER A C 1
ATOM 1469 O O . SER A 1 187 ? -31.794 -0.963 10.395 1.00 41.03 187 SER A O 1
ATOM 1471 N N . LEU A 1 188 ? -31.219 -3.098 10.696 1.00 43.22 188 LEU A N 1
ATOM 1472 C CA . LEU A 1 188 ? -29.772 -2.820 10.545 1.00 43.22 188 LEU A CA 1
ATOM 1473 C C . LEU A 1 188 ? -29.129 -3.362 9.258 1.00 43.22 188 LEU A C 1
ATOM 1475 O O . LEU A 1 188 ? -27.918 -3.282 9.099 1.00 43.22 188 LEU A O 1
ATOM 1479 N N . ASN A 1 189 ? -29.927 -3.832 8.296 1.00 42.44 189 ASN A N 1
ATOM 1480 C CA . ASN A 1 189 ? -29.423 -4.297 6.999 1.00 42.44 189 ASN A CA 1
ATOM 1481 C C . ASN A 1 189 ? -29.666 -3.252 5.902 1.00 42.44 189 ASN A C 1
ATOM 1483 O O . ASN A 1 189 ? -30.508 -3.461 5.034 1.00 42.44 189 ASN A O 1
ATOM 1487 N N . ALA A 1 190 ? -28.961 -2.120 5.948 1.00 46.47 190 ALA A N 1
ATOM 1488 C CA . ALA A 1 190 ? -28.889 -1.190 4.815 1.00 46.47 190 ALA A CA 1
ATOM 1489 C C . ALA A 1 190 ? -27.697 -0.225 4.936 1.00 46.47 190 ALA A C 1
ATOM 1491 O O . ALA A 1 190 ? -27.870 0.987 5.000 1.00 46.47 190 ALA A O 1
ATOM 1492 N N . LEU A 1 191 ? -26.474 -0.751 4.949 1.00 45.00 191 LEU A N 1
ATOM 1493 C CA . LEU A 1 191 ? -25.289 0.029 4.583 1.00 45.00 191 LEU A CA 1
ATOM 1494 C C . LEU A 1 191 ? -24.554 -0.727 3.480 1.00 45.00 191 LEU A C 1
ATOM 1496 O O . LEU A 1 191 ? -23.588 -1.446 3.702 1.00 45.00 191 LEU A O 1
ATOM 1500 N N . VAL A 1 192 ? -25.087 -0.590 2.265 1.00 47.84 192 VAL A N 1
ATOM 1501 C CA . VAL A 1 192 ? -24.335 -0.863 1.042 1.00 47.84 192 VAL A CA 1
ATOM 1502 C C . VAL A 1 192 ? -23.423 0.339 0.839 1.00 47.84 192 VAL A C 1
ATOM 1504 O O . VAL A 1 192 ? -23.889 1.420 0.486 1.00 47.84 192 VAL A O 1
ATOM 1507 N N . ILE A 1 193 ? -22.133 0.161 1.095 1.00 39.09 193 ILE A N 1
ATOM 1508 C CA . ILE A 1 193 ? -21.109 1.099 0.643 1.00 39.09 193 ILE A CA 1
ATOM 1509 C C . ILE A 1 193 ? -20.711 0.630 -0.759 1.00 39.09 193 ILE A C 1
ATOM 1511 O O . ILE A 1 193 ? -20.161 -0.458 -0.917 1.00 39.09 193 ILE A O 1
ATOM 1515 N N . SER A 1 194 ? -21.079 1.410 -1.779 1.00 39.81 194 SER A N 1
ATOM 1516 C CA . SER A 1 194 ? -20.588 1.222 -3.148 1.00 39.81 194 SER A CA 1
ATOM 1517 C C . SER A 1 194 ? -19.129 1.656 -3.226 1.00 39.81 194 SER A C 1
ATOM 1519 O O . SER A 1 194 ? -18.780 2.700 -2.672 1.00 39.81 194 SER A O 1
ATOM 1521 N N . CYS A 1 195 ? -18.324 0.860 -3.930 1.00 38.66 195 CYS A N 1
ATOM 1522 C CA . CYS A 1 195 ? -17.022 1.254 -4.463 1.00 38.66 195 CYS A CA 1
ATOM 1523 C C . CYS A 1 195 ? -17.153 2.438 -5.430 1.00 38.66 195 CYS A C 1
ATOM 1525 O O . CYS A 1 195 ? -18.243 2.566 -6.047 1.00 38.66 195 CYS A O 1
#

Radius of gyration: 46.11 Å; chains: 1; bounding box: 82×44×118 Å

Sequence (195 aa):
MLPGFAARPLFPDGACCDDTRQECDDKAVRKLLSNFGSARSEESCGAVVELLERVTRLHKQLELKESQVEIDMDQMKDSLVQELQQKAEETELLQMELQMLETERVRLSLVEEKLVDILQLLQQLRDLNVSRRSLGKILLSTLESCSDPQHGKAHILEVLNALYHELAACEILSTGGPLQRTQSQQSLNALVISC